Protein AF-A0A3D4G0Z2-F1 (afdb_monomer)

Sequence (186 aa):
MEHLSPETLSRLVNDLPSARDLRHLDSCEACAAELEVLRQQTTILGRLPDMRPPQGDFESLEARLATEGLVKVGRGQGFPYAIVTPRWTRRVAAVALFLAGALSGGTFVARSSATTESPDARRASVSNTAGAFAEVARAERAYMEALVRYRQLSTEPGTEESAGDPAARYAALEYLVQAGQVAVRQ

Radius of gyration: 30.46 Å; Cα contacts (8 Å, |Δi|>4): 28; chains: 1; bounding box: 76×69×63 Å

Secondary structure (DSSP, 8-state):
-PPPPHHHHHHHHHSPPPHHHHHHHHH-HHHHHHHHHHHHHHHHHTTS---PPPS--HHHHHHHHHHTTSS---S-S--S------TTHHHHHHHHHHHHHHHHHHHHTT-SS-----TT--S----SHHHHHHHHHHHHHHHHHHHHHHHHHHT-TT-TTTSS-HHHHHHHHHHHHHHHHHHH--

Mean predicted aligned error: 22.26 Å

Foldseek 3Di:
DDADDPVLLLCVLPDPDDPVRVVRCVVDVPSVVVSVVNNVVVVVVVPPPDPDDPPDPPVVVVVVCVVVVVDDPPPPDDDPDPPPDPPVVVVVVVVVVVVVVVVVVVVVVVPPDDDDDDPPPPPPPCPDPVVVVVVVVVVVVVVVVVVVVVVVVVPPPDPVPQPPDVVNVVVVVVVVVVVVVVVVVD

pLDDT: mean 74.18, std 18.59, range [35.59, 97.81]

Solvent-accessible surface area (backbone atoms only — not comparable to full-atom values): 11748 Å² total; per-residue (Å²): 132,87,76,80,52,71,71,55,45,58,46,50,65,82,44,86,74,49,80,66,52,48,57,45,41,78,74,30,65,69,59,41,53,52,41,50,52,52,43,52,51,52,54,57,60,70,66,52,78,85,76,73,72,77,95,63,65,60,67,58,51,50,52,48,35,37,75,71,64,77,39,82,80,69,94,74,86,81,72,97,71,77,76,81,72,62,80,66,55,63,58,52,50,51,51,51,51,48,53,53,46,53,61,56,54,66,55,52,79,80,46,88,79,68,91,74,92,64,101,75,83,75,75,76,79,65,87,46,73,72,50,46,54,58,47,50,62,48,53,52,50,56,49,53,52,50,53,54,51,51,50,55,65,74,66,54,94,79,60,81,85,66,80,73,48,66,66,59,52,52,53,55,52,51,52,52,52,53,53,51,56,57,66,72,75,111

Structure (mmCIF, N/CA/C/O backbone):
data_AF-A0A3D4G0Z2-F1
#
_entry.id   AF-A0A3D4G0Z2-F1
#
loop_
_atom_site.group_PDB
_atom_site.id
_atom_site.type_symbol
_atom_site.label_atom_id
_atom_site.label_alt_id
_atom_site.label_comp_id
_atom_site.label_asym_id
_atom_site.label_entity_id
_atom_site.label_seq_id
_atom_site.pdbx_PDB_ins_code
_atom_site.Cartn_x
_atom_site.Cartn_y
_atom_site.Cartn_z
_atom_site.occupancy
_atom_site.B_iso_or_equiv
_atom_site.auth_seq_id
_atom_site.auth_comp_id
_atom_site.auth_asym_id
_atom_site.auth_atom_id
_atom_site.pdbx_PDB_model_num
ATOM 1 N N . MET A 1 1 ? -7.080 8.753 27.025 1.00 63.03 1 MET A N 1
ATOM 2 C CA . MET A 1 1 ? -6.082 7.926 26.315 1.00 63.03 1 MET A CA 1
ATOM 3 C C . MET A 1 1 ? -6.042 8.422 24.888 1.00 63.03 1 MET A C 1
ATOM 5 O O . MET A 1 1 ? -7.088 8.806 24.386 1.00 63.03 1 MET A O 1
ATOM 9 N N . GLU A 1 2 ? -4.865 8.496 24.285 1.00 88.19 2 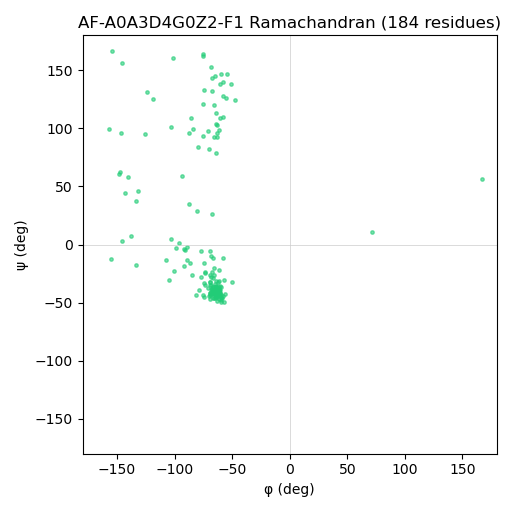GLU A N 1
ATOM 10 C CA . GLU A 1 2 ? -4.714 8.941 22.898 1.00 88.19 2 GLU A CA 1
ATOM 11 C C . GLU A 1 2 ? -5.178 7.826 21.947 1.00 88.19 2 GLU A C 1
ATOM 13 O O . GLU A 1 2 ? -4.842 6.660 22.168 1.00 88.19 2 GLU A O 1
ATOM 18 N N . HIS A 1 3 ? -6.000 8.172 20.954 1.00 94.81 3 HIS A N 1
ATOM 19 C CA . HIS A 1 3 ? -6.525 7.239 19.953 1.00 94.81 3 HIS A CA 1
ATOM 20 C C . HIS A 1 3 ? -5.455 6.872 18.916 1.00 94.81 3 HIS A C 1
ATOM 22 O O . HIS A 1 3 ? -4.453 7.573 18.765 1.00 94.81 3 HIS A O 1
ATOM 28 N N . LEU A 1 4 ? -5.667 5.775 18.185 1.00 95.12 4 LEU A N 1
ATOM 29 C CA . LEU A 1 4 ? -4.847 5.473 17.011 1.00 95.12 4 LEU A CA 1
ATOM 30 C C . LEU A 1 4 ? -5.058 6.534 15.929 1.00 95.12 4 LEU A C 1
ATOM 32 O O . LEU A 1 4 ? -6.161 7.047 15.753 1.00 95.12 4 LEU A O 1
ATOM 36 N N . SER A 1 5 ? -3.992 6.839 15.192 1.00 96.50 5 SER A N 1
ATOM 37 C CA . SER A 1 5 ? -4.078 7.768 14.069 1.00 96.50 5 SER A CA 1
ATOM 38 C C . SER A 1 5 ? -4.907 7.161 12.925 1.00 96.50 5 SER A C 1
ATOM 40 O O . SER A 1 5 ? -4.921 5.931 12.761 1.00 96.50 5 SER A O 1
ATOM 42 N N . PRO A 1 6 ? -5.554 7.986 12.087 1.00 94.88 6 PRO A N 1
ATOM 43 C CA . PRO A 1 6 ? -6.318 7.497 10.938 1.00 94.88 6 PRO A CA 1
ATOM 44 C C . PRO A 1 6 ? -5.443 6.733 9.926 1.00 94.88 6 PRO A C 1
ATOM 46 O O . PRO A 1 6 ? -5.885 5.756 9.319 1.00 94.88 6 PRO A O 1
ATOM 49 N N . GLU A 1 7 ? -4.165 7.091 9.786 1.00 96.44 7 GLU A N 1
ATOM 50 C CA . GLU A 1 7 ? -3.190 6.357 8.964 1.00 96.44 7 GLU A CA 1
ATOM 51 C C . GLU A 1 7 ? -2.932 4.955 9.530 1.00 96.44 7 GLU A C 1
ATOM 53 O O . GLU A 1 7 ? -2.788 3.980 8.793 1.00 96.44 7 GLU A O 1
ATOM 58 N N . THR A 1 8 ? -2.912 4.828 10.859 1.00 96.50 8 THR A N 1
ATOM 59 C CA . THR A 1 8 ? -2.754 3.529 11.514 1.00 96.50 8 THR A CA 1
ATOM 60 C C . THR A 1 8 ? -4.002 2.673 11.321 1.00 96.50 8 THR A C 1
ATOM 62 O O . THR A 1 8 ? -3.876 1.502 10.973 1.00 96.50 8 THR A O 1
ATOM 65 N N . LEU A 1 9 ? -5.201 3.241 11.492 1.00 96.88 9 LEU A N 1
ATOM 66 C CA . LEU A 1 9 ? -6.460 2.516 11.285 1.00 96.88 9 LEU A CA 1
ATOM 67 C C . LEU A 1 9 ? -6.621 2.058 9.831 1.00 96.88 9 LEU A C 1
ATOM 69 O O . LEU A 1 9 ? -6.945 0.897 9.596 1.00 96.88 9 LEU A O 1
ATOM 73 N N . SER A 1 10 ? -6.311 2.915 8.856 1.00 95.62 10 SER A N 1
ATOM 74 C CA . SER A 1 10 ? -6.350 2.550 7.431 1.00 95.62 10 SER A CA 1
ATOM 75 C C . SER A 1 10 ? -5.334 1.462 7.065 1.00 95.62 10 SER A C 1
ATOM 77 O O . SER A 1 10 ? -5.674 0.542 6.320 1.00 95.62 10 SER A O 1
ATOM 79 N N . ARG A 1 11 ? -4.123 1.477 7.643 1.00 96.44 11 ARG A N 1
ATOM 80 C CA . ARG A 1 11 ? -3.158 0.369 7.504 1.00 96.44 11 ARG A CA 1
ATOM 81 C C . ARG A 1 11 ? -3.739 -0.959 8.009 1.00 96.44 11 ARG A C 1
ATOM 83 O O . ARG A 1 11 ? -3.621 -1.979 7.336 1.00 96.44 11 ARG A O 1
ATOM 90 N N . LEU A 1 12 ? -4.405 -0.947 9.165 1.00 97.38 12 LEU A N 1
ATOM 91 C CA . LEU A 1 12 ? -4.989 -2.138 9.805 1.00 97.38 12 LEU A CA 1
ATOM 92 C C . LEU A 1 12 ? -6.187 -2.752 9.059 1.00 97.38 12 LEU A C 1
ATOM 94 O O . LEU A 1 12 ? -6.643 -3.846 9.413 1.00 97.38 12 LEU A O 1
ATOM 98 N N . VAL A 1 13 ? -6.718 -2.064 8.045 1.00 97.06 13 VAL A N 1
ATOM 99 C CA . VAL A 1 13 ? -7.717 -2.640 7.137 1.00 97.06 13 VAL A CA 1
ATOM 100 C C . VAL A 1 13 ? -7.087 -3.727 6.262 1.00 97.06 13 VAL A C 1
ATOM 102 O O . VAL A 1 13 ? -7.726 -4.750 6.032 1.00 97.06 13 VAL A O 1
ATOM 105 N N . ASN A 1 14 ? -5.843 -3.526 5.812 1.00 93.69 14 ASN A N 1
ATOM 106 C CA . ASN A 1 14 ? -5.164 -4.407 4.853 1.00 93.69 14 ASN A CA 1
ATOM 107 C C . ASN A 1 14 ? -4.102 -5.309 5.502 1.00 93.69 14 ASN A C 1
ATOM 109 O O . ASN A 1 14 ? -3.872 -6.423 5.035 1.00 93.69 14 ASN A O 1
ATOM 113 N N . ASP A 1 15 ? -3.474 -4.841 6.582 1.00 95.31 15 ASP A N 1
ATOM 114 C CA . ASP A 1 15 ? -2.351 -5.521 7.227 1.00 95.31 15 ASP A CA 1
ATOM 115 C C . ASP A 1 15 ? -2.760 -6.276 8.499 1.00 95.31 15 ASP A C 1
ATOM 117 O O . ASP A 1 15 ? -3.752 -5.960 9.162 1.00 95.31 15 ASP A O 1
ATOM 121 N N . LEU A 1 16 ? -1.922 -7.234 8.915 1.00 93.75 16 LEU A N 1
ATOM 122 C CA . LEU A 1 16 ? -2.057 -7.862 10.228 1.00 93.75 16 LEU A CA 1
ATOM 123 C C . LEU A 1 16 ? -1.741 -6.853 11.358 1.00 93.75 16 LEU A C 1
ATOM 125 O O . LEU A 1 16 ? -0.693 -6.196 11.321 1.00 93.75 16 LEU A O 1
ATOM 129 N N . PRO A 1 17 ? -2.591 -6.752 12.398 1.00 94.12 17 PRO A N 1
ATOM 130 C CA . PRO A 1 17 ? -2.337 -5.886 13.543 1.00 94.12 17 PRO A CA 1
ATOM 131 C C . PRO A 1 17 ? -1.145 -6.374 14.370 1.00 94.12 17 PRO A C 1
ATOM 133 O O . PRO A 1 17 ? -0.949 -7.572 14.578 1.00 94.12 17 PRO A O 1
ATOM 136 N N . SER A 1 18 ? -0.362 -5.433 14.898 1.00 94.94 18 SER A N 1
ATOM 137 C CA . SER A 1 18 ? 0.687 -5.757 15.865 1.00 94.94 18 SER A CA 1
ATOM 138 C C . SER A 1 18 ? 0.090 -6.062 17.248 1.00 94.94 18 SER A C 1
ATOM 140 O O . SER A 1 18 ? -1.030 -5.666 17.566 1.00 94.94 18 SER A O 1
ATOM 142 N N . ALA A 1 19 ? 0.865 -6.689 18.139 1.00 96.25 19 ALA A N 1
ATOM 143 C CA . ALA A 1 19 ? 0.434 -6.930 19.524 1.00 96.25 19 ALA A CA 1
ATOM 144 C C . ALA A 1 19 ? 0.152 -5.634 20.319 1.00 96.25 19 ALA A C 1
ATOM 146 O O . ALA A 1 19 ? -0.550 -5.653 21.331 1.00 96.25 19 ALA A O 1
ATOM 147 N N . ARG A 1 20 ? 0.718 -4.492 19.903 1.00 93.56 20 ARG A N 1
ATOM 148 C CA . ARG A 1 20 ? 0.383 -3.181 20.479 1.00 93.56 20 ARG A CA 1
ATOM 149 C C . ARG A 1 20 ? -0.990 -2.717 20.000 1.00 93.56 20 ARG A C 1
ATOM 151 O O . ARG A 1 20 ? -1.777 -2.270 20.828 1.00 93.56 20 ARG A O 1
ATOM 158 N N . ASP A 1 21 ? -1.257 -2.856 18.705 1.00 95.38 21 ASP A N 1
ATOM 159 C CA . ASP A 1 21 ? -2.523 -2.446 18.094 1.00 95.38 21 ASP A CA 1
ATOM 160 C C . ASP A 1 21 ? -3.681 -3.258 18.677 1.00 95.38 21 ASP A C 1
ATOM 162 O O . ASP A 1 21 ? -4.671 -2.677 19.102 1.00 95.38 21 ASP A O 1
ATOM 166 N N . LEU A 1 22 ? -3.514 -4.580 18.808 1.00 95.94 22 LEU A N 1
ATOM 167 C CA . LEU A 1 22 ? -4.517 -5.461 19.419 1.00 95.94 22 LEU A CA 1
ATOM 168 C C . LEU A 1 22 ? -4.871 -5.034 20.845 1.00 95.94 22 LEU A C 1
ATOM 170 O O . LEU A 1 22 ? -6.038 -4.833 21.150 1.00 95.94 22 LEU A O 1
ATOM 174 N N . ARG A 1 23 ? -3.865 -4.789 21.696 1.00 95.81 23 ARG A N 1
ATOM 175 C CA . ARG A 1 23 ? -4.108 -4.316 23.071 1.00 95.81 23 ARG A CA 1
ATOM 176 C C . ARG A 1 23 ? -4.853 -2.982 23.112 1.00 95.81 23 ARG A C 1
ATOM 178 O O . ARG A 1 23 ? -5.652 -2.754 24.018 1.00 95.81 23 ARG A O 1
ATOM 185 N N . HIS A 1 24 ? -4.573 -2.084 22.167 1.00 96.69 24 HIS A N 1
ATOM 186 C CA . HIS A 1 24 ? -5.311 -0.830 22.073 1.00 96.69 24 HIS A CA 1
ATOM 187 C C . HIS A 1 24 ? -6.759 -1.064 21.631 1.00 96.69 24 HIS A C 1
ATOM 189 O O . HIS A 1 24 ? -7.669 -0.544 22.264 1.00 96.69 24 HIS A O 1
ATOM 195 N N . LEU A 1 25 ? -6.986 -1.872 20.595 1.00 96.31 25 LEU A N 1
ATOM 196 C CA . LEU A 1 25 ? -8.329 -2.189 20.100 1.00 96.31 25 LEU A CA 1
ATOM 197 C C . LEU A 1 25 ? -9.183 -2.911 21.155 1.00 96.31 25 LEU A C 1
ATOM 199 O O . LEU A 1 25 ? -10.363 -2.604 21.278 1.00 96.31 25 LEU A O 1
ATOM 203 N N . ASP A 1 26 ? -8.581 -3.775 21.977 1.00 96.69 26 ASP A N 1
ATOM 204 C CA . ASP A 1 26 ? -9.264 -4.454 23.089 1.00 96.69 26 ASP A CA 1
ATOM 205 C C . ASP A 1 26 ? -9.690 -3.490 24.212 1.00 96.69 26 ASP A C 1
ATOM 207 O O . ASP A 1 26 ? -10.591 -3.794 24.992 1.00 96.69 26 ASP A O 1
ATOM 211 N N . SER A 1 27 ? -9.029 -2.333 24.327 1.00 96.06 27 SER A N 1
ATOM 212 C CA . SER A 1 27 ? -9.278 -1.341 25.384 1.00 96.06 27 SER A CA 1
ATOM 213 C C . SER A 1 27 ? -9.989 -0.075 24.900 1.00 96.06 27 SER A C 1
ATOM 215 O O . SER A 1 27 ? -10.475 0.699 25.726 1.00 96.06 27 SER A O 1
ATOM 217 N N . CYS A 1 28 ? -10.071 0.152 23.586 1.00 97.44 28 CYS A N 1
ATOM 218 C CA . CYS A 1 28 ? -10.639 1.354 22.988 1.00 97.44 28 CYS A CA 1
ATOM 219 C C . CYS A 1 28 ? -11.734 1.008 21.973 1.00 97.44 28 CYS A C 1
ATOM 221 O O . CYS A 1 28 ? -11.475 0.802 20.786 1.00 97.44 28 CYS A O 1
ATOM 223 N N . GLU A 1 29 ? -12.982 1.033 22.444 1.00 96.62 29 GLU A N 1
ATOM 224 C CA . GLU A 1 29 ? -14.166 0.736 21.631 1.00 96.62 29 GLU A CA 1
ATOM 225 C C . GLU A 1 29 ? -14.329 1.701 20.446 1.00 96.62 29 GLU A C 1
ATOM 227 O O . GLU A 1 29 ? -14.704 1.277 19.358 1.00 96.62 29 GLU A O 1
ATOM 232 N N . ALA A 1 30 ? -13.972 2.980 20.613 1.00 96.62 30 ALA A N 1
ATOM 233 C CA . ALA A 1 30 ? -14.051 3.970 19.538 1.00 96.62 30 ALA A CA 1
ATOM 234 C C . ALA A 1 30 ? -13.160 3.600 18.338 1.00 96.62 30 ALA A C 1
ATOM 236 O O . ALA A 1 30 ? -13.627 3.596 17.201 1.00 96.62 30 ALA A O 1
ATOM 237 N N . CYS A 1 31 ? -11.900 3.221 18.584 1.00 97.69 31 CYS A N 1
ATOM 238 C CA . CYS A 1 31 ? -10.988 2.804 17.516 1.00 97.69 31 CYS A CA 1
ATOM 239 C C . CYS A 1 31 ? -11.396 1.457 16.902 1.00 97.69 31 CYS A C 1
ATOM 241 O O . CYS A 1 31 ? -11.235 1.264 15.698 1.00 97.69 31 CYS A O 1
ATOM 243 N N . ALA A 1 32 ? -11.938 0.533 17.703 1.00 97.06 32 ALA A N 1
ATOM 244 C CA . ALA A 1 32 ? -12.464 -0.733 17.198 1.00 97.06 32 ALA A CA 1
ATOM 245 C C . ALA A 1 32 ? -13.674 -0.521 16.271 1.00 97.06 32 ALA A C 1
ATOM 247 O O . ALA A 1 32 ? -13.729 -1.110 15.191 1.00 97.06 32 ALA A O 1
ATOM 248 N N . ALA A 1 33 ? -14.599 0.363 16.654 1.00 97.81 33 ALA A N 1
ATOM 249 C CA . ALA A 1 33 ? -15.763 0.716 15.849 1.00 97.81 33 ALA A CA 1
ATOM 250 C C . ALA A 1 33 ? -15.365 1.409 14.537 1.00 97.81 33 ALA A C 1
ATOM 252 O O . ALA A 1 33 ? -15.883 1.066 13.477 1.00 97.81 33 ALA A O 1
ATOM 253 N N . GLU A 1 34 ? -14.414 2.345 14.581 1.00 97.81 34 GLU A N 1
ATOM 254 C CA . GLU A 1 34 ? -13.931 3.037 13.384 1.00 97.81 34 GLU A CA 1
ATOM 255 C C . GLU A 1 34 ? -13.244 2.078 12.399 1.00 97.81 34 GLU A C 1
ATOM 257 O O . GLU A 1 34 ? -13.529 2.105 11.200 1.00 97.81 34 GLU A O 1
ATOM 262 N N . LEU A 1 35 ? -12.403 1.166 12.899 1.00 97.81 35 LEU A N 1
ATOM 263 C CA . LEU A 1 35 ? -11.768 0.139 12.070 1.00 97.81 35 LEU A CA 1
ATOM 264 C C . LEU A 1 35 ? -12.800 -0.783 11.403 1.00 97.81 35 LEU A C 1
ATOM 266 O O . LEU A 1 35 ? -12.640 -1.151 10.238 1.00 97.81 35 LEU A O 1
ATOM 270 N N . GLU A 1 36 ? -13.857 -1.151 12.124 1.00 97.50 36 GLU A N 1
ATOM 271 C CA . GLU A 1 36 ? -14.935 -1.979 11.582 1.00 97.50 36 GLU A CA 1
ATOM 272 C C . GLU A 1 36 ? -15.706 -1.253 10.470 1.00 97.50 36 GLU A C 1
ATOM 274 O O . GLU A 1 36 ? -15.953 -1.834 9.412 1.00 97.50 36 GLU A O 1
ATOM 279 N N . VAL A 1 37 ? -16.001 0.040 10.644 1.00 97.81 37 VAL A N 1
ATOM 280 C CA . VAL A 1 37 ? -16.617 0.866 9.592 1.00 97.81 37 VAL A CA 1
ATOM 281 C C . VAL A 1 37 ? -15.747 0.891 8.334 1.00 97.81 37 VAL A C 1
ATOM 283 O O . VAL A 1 37 ? -16.258 0.672 7.233 1.00 97.81 37 VAL A O 1
ATOM 286 N N . LEU A 1 38 ? -14.434 1.099 8.475 1.00 97.62 38 LEU A N 1
ATOM 287 C CA . LEU A 1 38 ? -13.511 1.095 7.336 1.00 97.62 38 LEU A CA 1
ATOM 288 C C . LEU A 1 38 ? -13.499 -0.264 6.619 1.00 97.62 38 LEU A C 1
ATOM 290 O O . LEU A 1 38 ? -13.587 -0.319 5.393 1.00 97.62 38 LEU A O 1
ATOM 294 N N . ARG A 1 39 ? -13.472 -1.376 7.363 1.00 97.06 39 ARG A N 1
ATOM 295 C CA . ARG A 1 39 ? -13.520 -2.735 6.790 1.00 97.06 39 ARG A CA 1
ATOM 296 C C . ARG A 1 39 ? -14.817 -3.012 6.039 1.00 97.06 39 ARG A C 1
ATOM 298 O O . ARG A 1 39 ? -14.793 -3.623 4.964 1.00 97.06 39 ARG A O 1
ATOM 305 N N . GLN A 1 40 ? -15.946 -2.549 6.568 1.00 97.56 40 GLN A N 1
ATOM 306 C CA . GLN A 1 40 ? -17.236 -2.670 5.895 1.00 97.56 40 GLN A CA 1
ATOM 307 C C . GLN A 1 40 ? -17.260 -1.874 4.591 1.00 97.56 40 GLN A C 1
ATOM 309 O O . GLN A 1 40 ? -17.681 -2.405 3.563 1.00 97.56 40 GLN A O 1
ATOM 314 N N . GLN A 1 41 ? -16.746 -0.642 4.597 1.00 97.38 41 GLN A N 1
ATOM 315 C CA . GLN A 1 41 ? -16.631 0.173 3.387 1.00 97.38 41 GLN A CA 1
ATOM 316 C C . GLN A 1 41 ? -15.758 -0.508 2.330 1.00 97.38 41 GLN A C 1
ATOM 318 O O . GLN A 1 41 ? -16.192 -0.647 1.187 1.00 97.38 41 GLN A O 1
ATOM 323 N N . THR A 1 42 ? -14.582 -1.021 2.702 1.00 95.88 42 THR A N 1
ATOM 324 C CA . THR A 1 42 ? -13.707 -1.762 1.779 1.00 95.88 42 THR A CA 1
ATOM 325 C C . THR A 1 42 ? -14.390 -3.010 1.225 1.00 95.88 42 THR A C 1
ATOM 327 O O . THR A 1 42 ? -14.282 -3.294 0.035 1.00 95.88 42 THR A O 1
ATOM 330 N N . THR A 1 43 ? -15.161 -3.724 2.048 1.00 95.69 43 THR A N 1
ATOM 331 C CA . THR A 1 43 ? -15.937 -4.891 1.604 1.00 95.69 43 THR A CA 1
ATOM 332 C C . THR A 1 43 ? -17.018 -4.506 0.593 1.00 95.69 43 THR A C 1
ATOM 334 O O . THR A 1 43 ? -17.217 -5.215 -0.391 1.00 95.69 43 THR A O 1
ATOM 337 N N . ILE A 1 44 ? -17.721 -3.390 0.812 1.00 96.50 44 ILE A N 1
ATOM 338 C CA . ILE A 1 44 ? -18.741 -2.880 -0.116 1.00 96.50 44 ILE A CA 1
ATOM 339 C C . ILE A 1 44 ? -18.094 -2.472 -1.442 1.00 96.50 44 ILE A C 1
ATOM 341 O O . ILE A 1 44 ? -18.579 -2.863 -2.502 1.00 96.50 44 ILE A O 1
ATOM 345 N N . LEU A 1 45 ? -16.978 -1.741 -1.389 1.00 93.81 45 LEU A N 1
ATOM 346 C CA . LEU A 1 45 ? -16.234 -1.322 -2.577 1.00 93.81 45 LEU A CA 1
ATOM 347 C C . LEU A 1 45 ? -15.663 -2.518 -3.347 1.00 93.81 45 LEU A C 1
ATOM 349 O O . LEU A 1 45 ? -15.708 -2.532 -4.572 1.00 93.81 45 LEU A O 1
ATOM 353 N N . GLY A 1 46 ? -15.213 -3.560 -2.646 1.00 91.38 46 GLY A N 1
ATOM 354 C CA . GLY A 1 46 ? -14.727 -4.798 -3.257 1.00 91.38 46 GLY A CA 1
ATOM 355 C C . GLY A 1 46 ? -15.800 -5.616 -3.986 1.00 91.38 46 GLY A C 1
ATOM 356 O O . GLY A 1 46 ? -15.459 -6.544 -4.712 1.00 91.38 46 GLY A O 1
ATOM 357 N N . ARG A 1 47 ? -17.092 -5.294 -3.816 1.00 93.44 47 ARG A N 1
ATOM 358 C CA . ARG A 1 47 ? -18.205 -5.917 -4.560 1.00 93.44 47 ARG A CA 1
ATOM 359 C C . ARG A 1 47 ? -18.563 -5.178 -5.845 1.00 93.44 47 ARG A C 1
ATOM 361 O O . ARG A 1 47 ? -19.457 -5.629 -6.563 1.00 93.44 47 ARG A O 1
ATOM 368 N N . LEU A 1 48 ? -17.929 -4.038 -6.115 1.00 92.69 48 LEU A N 1
ATOM 369 C CA . LEU A 1 48 ? -18.120 -3.346 -7.381 1.00 92.69 48 LEU A CA 1
ATOM 370 C C . LEU A 1 48 ? -17.704 -4.266 -8.539 1.00 92.69 48 LEU A C 1
ATOM 372 O O . LEU A 1 48 ? -16.803 -5.092 -8.377 1.00 92.69 48 LEU A O 1
ATOM 376 N N . PRO A 1 49 ? -18.379 -4.166 -9.698 1.00 88.88 49 PRO A N 1
ATOM 377 C CA . PRO A 1 49 ? -18.018 -4.960 -10.859 1.00 88.88 49 PRO A CA 1
ATOM 378 C C . PRO A 1 49 ? -16.565 -4.694 -11.236 1.00 88.88 49 PRO A C 1
ATOM 380 O O . PRO A 1 49 ? -16.106 -3.551 -11.204 1.00 88.88 49 PRO A O 1
ATOM 383 N N . ASP A 1 50 ? -15.867 -5.763 -11.610 1.00 80.75 50 ASP A N 1
ATOM 384 C CA . ASP A 1 50 ? -14.476 -5.681 -12.024 1.00 80.75 50 ASP A CA 1
ATOM 385 C C . ASP A 1 50 ? -14.389 -4.839 -13.303 1.00 80.75 50 ASP A C 1
ATOM 387 O O . ASP A 1 50 ? -14.793 -5.251 -14.399 1.00 80.75 50 ASP A O 1
ATOM 391 N N . MET A 1 51 ? -13.941 -3.597 -13.138 1.00 77.69 51 MET A N 1
ATOM 392 C CA . MET A 1 51 ? -13.735 -2.665 -14.232 1.00 77.69 51 MET A CA 1
ATOM 393 C C . MET A 1 51 ? -12.469 -3.107 -14.942 1.00 77.69 51 MET A C 1
ATOM 395 O O . MET A 1 51 ? -11.362 -2.733 -14.553 1.00 77.69 51 MET A O 1
ATOM 399 N N . ARG A 1 52 ? -12.629 -3.929 -15.986 1.00 74.69 52 ARG A N 1
ATOM 400 C CA . ARG A 1 52 ? -11.490 -4.288 -16.825 1.00 74.69 52 ARG A CA 1
ATOM 401 C C . ARG A 1 52 ? -10.856 -2.990 -17.338 1.00 74.69 52 ARG A C 1
ATOM 403 O O . ARG A 1 52 ? -11.579 -2.172 -17.918 1.00 74.69 52 ARG A O 1
ATOM 410 N N . PRO A 1 53 ? -9.542 -2.788 -17.139 1.00 76.56 53 PRO A N 1
A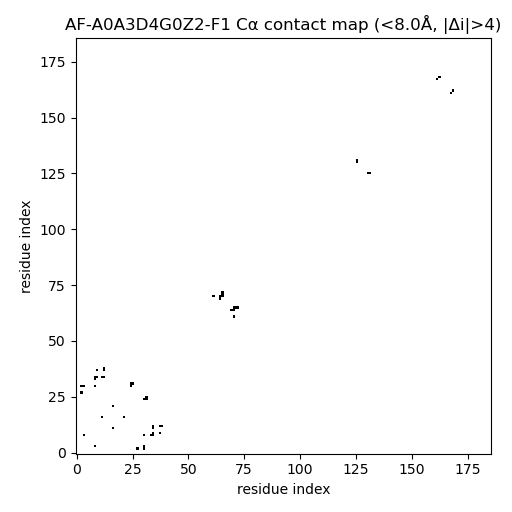TOM 411 C CA . PRO A 1 53 ? -8.864 -1.641 -17.716 1.00 76.56 53 PRO A CA 1
ATOM 412 C C . PRO A 1 53 ? -9.111 -1.637 -19.231 1.00 76.56 53 PRO A C 1
ATOM 414 O O . PRO A 1 53 ? -9.266 -2.717 -19.823 1.00 76.56 53 PRO A O 1
ATOM 417 N N . PRO A 1 54 ? -9.210 -0.450 -19.861 1.00 75.50 54 PRO A N 1
ATOM 418 C CA . PRO A 1 54 ? -9.404 -0.366 -21.301 1.00 75.50 54 PRO A CA 1
ATOM 419 C C . PRO A 1 54 ? -8.352 -1.233 -21.990 1.00 75.50 54 PRO A C 1
ATOM 421 O O . PRO A 1 54 ? -7.196 -1.258 -21.566 1.00 75.50 54 PRO A O 1
ATOM 424 N N . GLN A 1 55 ? -8.764 -1.976 -23.020 1.00 66.12 55 GLN A N 1
ATOM 425 C CA . GLN A 1 55 ? -7.814 -2.746 -23.815 1.00 66.12 55 GLN A CA 1
ATOM 426 C C . GLN A 1 55 ? -6.832 -1.751 -24.435 1.00 66.12 55 GLN A C 1
ATOM 428 O O . GLN A 1 55 ? -7.202 -0.939 -25.277 1.00 66.12 55 GLN A O 1
ATOM 433 N N . GLY A 1 56 ? -5.609 -1.769 -23.931 1.00 69.75 56 GLY A N 1
ATOM 434 C CA . GLY A 1 56 ? -4.518 -0.894 -24.313 1.00 69.75 56 GLY A CA 1
ATOM 435 C C . GLY A 1 56 ? -3.206 -1.598 -24.012 1.00 69.75 56 GLY A C 1
ATOM 436 O O . GLY A 1 56 ? -3.191 -2.624 -23.324 1.00 69.75 56 GLY A O 1
ATOM 437 N N . ASP A 1 57 ? -2.119 -1.057 -24.554 1.00 72.25 57 ASP A N 1
ATOM 438 C CA . ASP A 1 57 ? -0.820 -1.721 -24.598 1.00 72.25 57 ASP A CA 1
ATOM 439 C C . ASP A 1 57 ? -0.186 -1.813 -23.207 1.00 72.25 57 ASP A C 1
ATOM 441 O O . ASP A 1 57 ? 0.688 -1.020 -22.847 1.00 72.25 57 ASP A O 1
ATOM 445 N N . PHE A 1 58 ? -0.596 -2.814 -22.425 1.00 84.06 58 PHE A N 1
ATOM 446 C CA . PHE A 1 58 ? 0.119 -3.257 -21.228 1.00 84.06 58 PHE A CA 1
ATOM 447 C C . PHE A 1 58 ? 1.601 -3.493 -21.531 1.00 84.06 58 PHE A C 1
ATOM 449 O O . PHE A 1 58 ? 2.441 -3.187 -20.695 1.00 84.06 58 PHE A O 1
ATOM 456 N N . GLU A 1 59 ? 1.924 -3.927 -22.750 1.00 82.50 59 GLU A N 1
ATOM 457 C CA . GLU A 1 59 ? 3.296 -4.035 -23.249 1.00 82.50 59 GLU A CA 1
ATOM 458 C C . GLU A 1 59 ? 4.006 -2.675 -23.318 1.00 82.50 59 GLU A C 1
ATOM 460 O O . GLU A 1 59 ? 5.173 -2.574 -22.947 1.00 82.50 59 GLU A O 1
ATOM 465 N N . SER A 1 60 ? 3.317 -1.602 -23.727 1.00 85.56 60 SER A N 1
ATOM 466 C CA . SER A 1 60 ? 3.892 -0.248 -23.718 1.00 85.56 60 SER A CA 1
ATOM 467 C C . SER A 1 60 ? 4.125 0.256 -22.293 1.00 85.56 60 SER A C 1
ATOM 469 O O . SER A 1 60 ? 5.145 0.889 -22.015 1.00 85.56 60 SER A O 1
ATOM 471 N N . LEU A 1 61 ? 3.205 -0.054 -21.372 1.00 88.56 61 LEU A N 1
ATOM 472 C CA . LEU A 1 61 ? 3.337 0.296 -19.963 1.00 88.56 61 LEU A CA 1
ATOM 473 C C . LEU A 1 61 ? 4.507 -0.467 -19.338 1.00 88.56 61 LEU A C 1
ATOM 475 O O . LEU A 1 61 ? 5.337 0.132 -18.663 1.00 88.56 61 LEU A O 1
ATOM 479 N N . GLU A 1 62 ? 4.607 -1.768 -19.600 1.00 88.50 62 GLU A N 1
ATOM 480 C CA . GLU A 1 62 ? 5.697 -2.612 -19.121 1.00 88.50 62 GLU A CA 1
ATOM 481 C C . GLU A 1 62 ? 7.043 -2.157 -19.690 1.00 88.50 62 GLU A C 1
ATOM 483 O O . GLU A 1 62 ? 8.007 -2.021 -18.938 1.00 88.50 62 GLU A O 1
ATOM 488 N N . ALA A 1 63 ? 7.105 -1.833 -20.985 1.00 87.88 63 ALA A N 1
ATOM 489 C CA . ALA A 1 63 ? 8.302 -1.283 -21.611 1.00 87.88 63 ALA A CA 1
ATOM 490 C C . ALA A 1 63 ? 8.725 0.035 -20.950 1.00 87.88 63 ALA A C 1
ATOM 492 O O . ALA A 1 63 ? 9.902 0.212 -20.636 1.00 87.88 63 ALA A O 1
ATOM 493 N N . ARG A 1 64 ? 7.775 0.934 -20.664 1.00 90.19 64 ARG A N 1
ATOM 494 C CA . ARG A 1 64 ? 8.055 2.185 -19.946 1.00 90.19 64 ARG A CA 1
ATOM 495 C C . ARG A 1 64 ? 8.553 1.930 -18.525 1.00 90.19 64 ARG A C 1
ATOM 497 O O . ARG A 1 64 ? 9.608 2.438 -18.155 1.00 90.19 64 ARG A O 1
ATOM 504 N N . LEU A 1 65 ? 7.875 1.078 -17.762 1.00 92.81 65 LEU A N 1
ATOM 505 C CA . LEU A 1 65 ? 8.282 0.718 -16.400 1.00 92.81 65 LEU A CA 1
ATOM 506 C C . LEU A 1 65 ? 9.652 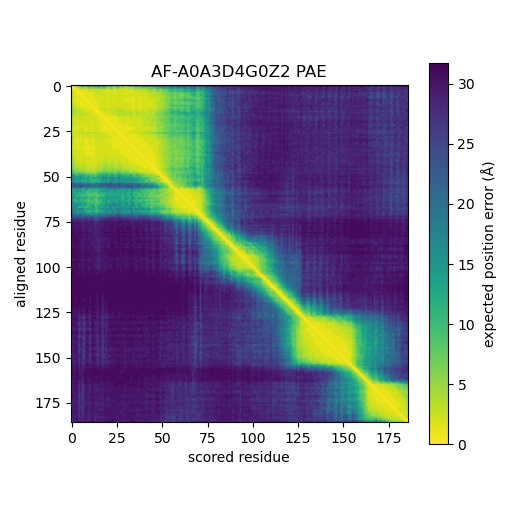0.024 -16.362 1.00 92.81 65 LEU A C 1
ATOM 508 O O . LEU A 1 65 ? 10.416 0.204 -15.412 1.00 92.81 65 LEU A O 1
ATOM 512 N N . ALA A 1 66 ? 9.990 -0.739 -17.403 1.00 91.31 66 ALA A N 1
ATOM 513 C CA . ALA A 1 66 ? 11.310 -1.326 -17.580 1.00 91.31 66 ALA A CA 1
ATOM 514 C C . ALA A 1 66 ? 12.374 -0.264 -17.883 1.00 91.31 66 ALA A C 1
ATOM 516 O O . ALA A 1 66 ? 13.455 -0.305 -17.295 1.00 91.31 66 ALA A O 1
ATOM 517 N N . THR A 1 67 ? 12.079 0.708 -18.755 1.00 90.38 67 THR A N 1
ATOM 518 C CA . THR A 1 67 ? 12.999 1.828 -19.028 1.00 90.38 67 THR A CA 1
ATOM 519 C C . THR A 1 67 ? 13.217 2.718 -17.809 1.00 90.38 67 THR A C 1
ATOM 521 O O . THR A 1 67 ? 14.326 3.193 -17.590 1.00 90.38 67 THR A O 1
ATOM 524 N N . GLU A 1 68 ? 12.192 2.882 -16.975 1.00 92.81 68 GLU A N 1
ATOM 525 C CA . GLU A 1 68 ? 12.258 3.617 -15.708 1.00 92.81 68 GLU A CA 1
ATOM 526 C C . GLU A 1 68 ? 12.943 2.802 -14.592 1.00 92.81 68 GLU A C 1
ATOM 528 O O . GLU A 1 68 ? 13.185 3.312 -13.500 1.00 92.81 68 GLU A O 1
ATOM 533 N N . GLY A 1 69 ? 13.285 1.534 -14.850 1.00 88.81 69 GLY A N 1
ATOM 534 C CA . GLY A 1 69 ? 13.960 0.655 -13.893 1.00 88.81 69 GLY A CA 1
ATOM 535 C C . GLY A 1 69 ? 13.078 0.194 -12.729 1.00 88.81 69 GLY A C 1
ATOM 536 O O . GLY A 1 69 ? 13.588 -0.402 -11.779 1.00 88.81 69 GLY A O 1
ATOM 537 N N . LEU A 1 70 ? 11.768 0.441 -12.804 1.00 88.69 70 LEU A N 1
ATOM 538 C CA . LEU A 1 70 ? 10.783 0.048 -11.794 1.00 88.69 70 LEU A CA 1
ATOM 539 C C . LEU A 1 70 ? 10.448 -1.445 -11.877 1.00 88.69 70 LEU A C 1
ATOM 541 O O . LEU A 1 70 ? 10.130 -2.069 -10.866 1.00 88.69 70 LEU A O 1
ATOM 545 N N . VAL A 1 71 ? 10.567 -2.035 -13.070 1.00 86.75 71 VAL A N 1
ATOM 546 C CA . VAL A 1 71 ? 10.350 -3.465 -13.307 1.00 86.75 71 VAL A CA 1
ATOM 547 C C . VAL A 1 71 ? 11.584 -4.079 -13.959 1.00 86.75 71 VAL A C 1
ATOM 549 O O . VAL A 1 71 ? 12.111 -3.586 -14.954 1.00 86.75 71 VAL A O 1
ATOM 552 N N . LYS A 1 72 ? 12.044 -5.211 -13.420 1.00 77.06 72 LYS A N 1
ATOM 553 C CA . LYS A 1 72 ? 13.021 -6.062 -14.103 1.00 77.06 72 LYS A CA 1
ATOM 554 C C . LYS A 1 72 ? 12.268 -6.974 -15.062 1.00 77.06 72 LYS A C 1
ATOM 556 O O . LYS A 1 72 ? 11.761 -8.009 -14.640 1.00 77.06 72 LYS A O 1
ATOM 561 N N . VAL A 1 73 ? 12.242 -6.624 -16.344 1.00 67.31 73 VAL A N 1
ATOM 562 C CA . VAL A 1 73 ? 11.875 -7.569 -17.408 1.00 67.31 73 VAL A CA 1
ATOM 563 C C . VAL A 1 73 ? 12.906 -8.695 -17.417 1.00 67.31 73 VAL A C 1
ATOM 565 O O . VAL A 1 73 ? 14.018 -8.577 -17.939 1.00 67.31 73 VAL A O 1
ATOM 568 N N . GLY A 1 74 ? 12.579 -9.792 -16.740 1.00 58.88 74 GLY A N 1
ATOM 569 C CA . GLY A 1 74 ? 13.403 -10.985 -16.748 1.00 58.88 74 GLY A CA 1
ATOM 570 C C . GLY A 1 74 ? 13.444 -11.546 -18.165 1.00 58.88 74 GLY A C 1
ATOM 571 O O . GLY A 1 74 ? 12.442 -12.054 -18.657 1.00 58.88 74 GLY A O 1
ATOM 572 N N . ARG A 1 75 ? 14.613 -11.522 -18.816 1.00 53.66 75 ARG A N 1
ATOM 573 C CA . ARG A 1 75 ? 14.898 -12.394 -19.968 1.00 53.66 75 ARG A CA 1
ATOM 574 C C . ARG A 1 75 ? 14.882 -13.848 -19.484 1.00 53.66 75 ARG A C 1
ATOM 576 O O . ARG A 1 75 ? 15.932 -14.409 -19.184 1.00 53.66 75 ARG A O 1
ATOM 583 N N . GLY A 1 76 ? 13.698 -14.428 -19.311 1.00 53.97 76 GLY A N 1
ATOM 584 C CA . GLY A 1 76 ? 13.539 -15.698 -18.598 1.00 53.97 76 GLY A CA 1
ATOM 585 C C . GLY A 1 76 ? 12.439 -16.620 -19.107 1.00 53.97 76 GLY A C 1
ATOM 586 O O . GLY A 1 76 ? 12.252 -17.683 -18.529 1.00 53.97 76 GLY A O 1
ATOM 587 N N . GLN A 1 77 ? 11.739 -16.271 -20.187 1.00 49.88 77 GLN A N 1
ATOM 588 C CA . GLN A 1 77 ? 10.746 -17.150 -20.814 1.00 49.88 77 GLN A CA 1
ATOM 589 C C . GLN A 1 77 ? 10.839 -17.044 -22.341 1.00 49.88 77 GLN A C 1
ATOM 591 O O . GLN A 1 77 ? 9.924 -16.622 -23.030 1.00 49.88 77 GLN A O 1
ATOM 596 N N . GLY A 1 78 ? 12.018 -17.349 -22.881 1.00 45.78 78 GLY A N 1
ATOM 597 C CA . GLY A 1 78 ? 12.256 -17.220 -24.318 1.00 45.78 78 GLY A CA 1
ATOM 598 C C . GLY A 1 78 ? 13.724 -17.314 -24.695 1.00 45.78 78 GLY A C 1
ATOM 599 O O . GLY A 1 78 ? 14.263 -16.401 -25.306 1.00 45.78 78 GLY A O 1
ATOM 600 N N . PHE A 1 79 ? 14.395 -18.404 -24.323 1.00 39.81 79 PHE A N 1
ATOM 601 C CA . PHE A 1 79 ? 15.655 -18.781 -24.968 1.00 39.81 79 PHE A CA 1
ATOM 602 C C . PHE A 1 79 ? 15.378 -19.942 -25.934 1.00 39.81 79 PHE A C 1
ATOM 604 O O . PHE A 1 79 ? 15.301 -21.084 -25.481 1.00 39.81 79 PHE A O 1
ATOM 611 N N . PRO A 1 80 ? 15.263 -19.706 -27.255 1.00 46.22 80 PRO A N 1
ATOM 612 C CA . PRO A 1 80 ? 15.150 -20.774 -28.249 1.00 46.22 80 PRO A CA 1
ATOM 613 C C . PRO A 1 80 ? 16.506 -21.411 -28.613 1.00 46.22 80 PRO A C 1
ATOM 615 O O . PRO A 1 80 ? 16.672 -21.918 -29.714 1.00 46.22 80 PRO A O 1
ATOM 618 N N . TYR A 1 81 ? 17.481 -21.424 -27.696 1.00 49.06 81 TYR A N 1
ATOM 619 C CA . TYR A 1 81 ? 18.743 -22.162 -27.860 1.00 49.06 81 TYR A CA 1
ATOM 620 C C . TYR A 1 81 ? 19.244 -22.648 -26.494 1.00 49.06 81 TYR A C 1
ATOM 622 O O . TYR A 1 81 ? 20.305 -22.267 -26.002 1.00 49.06 81 TYR A O 1
ATOM 630 N N . ALA A 1 82 ? 18.462 -23.509 -25.843 1.00 50.06 82 ALA A N 1
ATOM 631 C CA . ALA A 1 82 ? 19.032 -24.401 -24.846 1.00 50.06 82 ALA A CA 1
ATOM 632 C C . ALA A 1 82 ? 19.980 -25.354 -25.588 1.00 50.06 82 ALA A C 1
ATOM 634 O O . ALA A 1 82 ? 19.562 -26.379 -26.123 1.00 50.06 82 ALA A O 1
ATOM 635 N N . ILE A 1 83 ? 21.262 -24.991 -25.667 1.00 54.78 83 ILE A N 1
ATOM 636 C CA . ILE A 1 83 ? 22.315 -25.923 -26.054 1.00 54.78 83 ILE A CA 1
ATOM 637 C C . ILE A 1 83 ? 22.300 -27.017 -24.986 1.00 54.78 83 ILE A C 1
ATOM 639 O O . ILE A 1 83 ? 22.815 -26.843 -23.879 1.00 54.78 83 ILE A O 1
ATOM 643 N N . VAL A 1 84 ? 21.641 -28.130 -25.305 1.00 57.16 84 VAL A N 1
ATOM 644 C CA . VAL A 1 84 ? 21.650 -29.353 -24.507 1.00 57.16 84 VAL A CA 1
ATOM 645 C C . VAL A 1 84 ? 23.088 -29.851 -24.506 1.00 57.16 84 VAL A C 1
ATOM 647 O O . VAL A 1 84 ? 23.529 -30.543 -25.418 1.00 57.16 84 VAL A O 1
ATOM 650 N N . THR A 1 85 ? 23.860 -29.448 -23.503 1.00 56.78 85 THR A N 1
ATOM 651 C CA . THR A 1 85 ? 25.216 -29.958 -23.322 1.00 56.78 85 THR A CA 1
ATOM 652 C C . THR A 1 85 ? 25.119 -31.379 -22.750 1.00 56.78 85 THR A C 1
ATOM 654 O O . THR A 1 85 ? 24.522 -31.578 -21.686 1.00 56.78 85 THR A O 1
ATOM 657 N N . PRO A 1 86 ? 25.662 -32.407 -23.434 1.00 60.94 86 PRO A N 1
ATOM 658 C CA . PRO A 1 86 ? 25.624 -33.780 -22.941 1.00 60.94 86 PRO A CA 1
ATOM 659 C C . PRO A 1 86 ? 26.349 -33.883 -21.598 1.00 60.94 86 PRO A C 1
ATOM 661 O O . PRO A 1 86 ? 27.440 -33.343 -21.437 1.00 60.94 86 PRO A O 1
ATOM 664 N N . ARG A 1 87 ? 25.794 -34.634 -20.637 1.00 59.66 87 ARG A N 1
ATOM 665 C CA . ARG A 1 87 ? 26.299 -34.725 -19.245 1.00 59.66 87 ARG A CA 1
ATOM 666 C C . ARG A 1 87 ? 27.762 -35.200 -19.118 1.00 59.66 87 ARG A C 1
ATOM 668 O O . ARG A 1 87 ? 28.338 -35.097 -18.036 1.00 59.66 87 ARG A O 1
ATOM 675 N N . TRP A 1 88 ? 28.370 -35.701 -20.195 1.00 58.38 88 TRP A N 1
ATOM 676 C CA . TRP A 1 88 ? 29.791 -36.061 -20.266 1.00 58.38 88 TRP A CA 1
ATOM 677 C C . TRP A 1 88 ? 30.741 -34.853 -20.324 1.00 58.38 88 TRP A C 1
ATOM 679 O O . TRP A 1 88 ? 31.876 -34.966 -19.859 1.00 58.38 88 TRP A O 1
ATOM 689 N N . THR A 1 89 ? 30.294 -33.676 -20.780 1.00 59.34 89 THR A N 1
ATOM 690 C CA . THR A 1 89 ? 31.137 -32.462 -20.794 1.00 59.34 89 THR A CA 1
ATOM 691 C C . THR A 1 89 ? 31.494 -31.992 -19.387 1.00 59.34 89 THR A C 1
ATOM 693 O O . THR A 1 89 ? 32.567 -31.431 -19.182 1.00 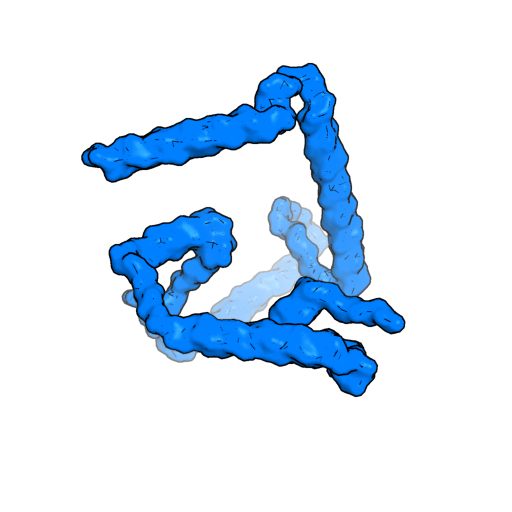59.34 89 THR A O 1
ATOM 696 N N . ARG A 1 90 ? 30.666 -32.304 -18.379 1.00 57.62 90 ARG A N 1
ATOM 697 C CA . ARG A 1 90 ? 30.930 -31.941 -16.978 1.00 57.62 90 ARG A CA 1
ATOM 698 C C . ARG A 1 90 ? 32.182 -32.620 -16.412 1.00 57.62 90 ARG A C 1
ATOM 700 O O . ARG A 1 90 ? 32.858 -32.028 -15.578 1.00 57.62 90 ARG A O 1
ATOM 707 N N . ARG A 1 91 ? 32.517 -33.835 -16.871 1.00 54.75 91 ARG A N 1
ATOM 708 C CA . ARG A 1 91 ? 33.735 -34.544 -16.432 1.00 54.75 91 ARG A CA 1
ATOM 709 C C . ARG A 1 91 ? 34.984 -34.025 -17.141 1.00 54.75 91 ARG A C 1
ATOM 711 O O . ARG A 1 91 ? 36.007 -33.841 -16.492 1.00 54.75 91 ARG A O 1
ATOM 718 N N . VAL A 1 92 ? 34.880 -33.712 -18.433 1.00 58.34 92 VAL A N 1
ATOM 719 C CA . VAL A 1 92 ? 35.984 -33.112 -19.202 1.00 58.34 92 VAL A CA 1
ATOM 720 C C . VAL A 1 92 ? 36.293 -31.702 -18.703 1.00 58.34 92 VAL A C 1
ATOM 722 O O . VAL A 1 92 ? 37.456 -31.375 -18.506 1.00 58.34 92 VAL A O 1
ATOM 725 N N . ALA A 1 93 ? 35.270 -30.897 -18.406 1.00 57.84 93 ALA A N 1
ATOM 726 C CA . ALA A 1 93 ? 35.449 -29.564 -17.839 1.00 57.84 93 ALA A CA 1
ATOM 727 C C . ALA A 1 93 ? 36.140 -29.606 -16.468 1.00 57.84 93 ALA A C 1
ATOM 729 O O . ALA A 1 93 ? 37.011 -28.785 -16.213 1.00 57.84 93 ALA A O 1
ATOM 730 N N . ALA A 1 94 ? 35.815 -30.578 -15.606 1.00 59.50 94 ALA A N 1
ATOM 731 C CA . ALA A 1 94 ? 36.485 -30.729 -14.314 1.00 59.50 94 ALA A CA 1
ATOM 732 C C . ALA A 1 94 ? 37.974 -31.084 -14.467 1.00 59.50 94 ALA A C 1
ATOM 734 O O . ALA A 1 94 ? 38.807 -30.513 -13.772 1.00 59.50 94 ALA A O 1
ATOM 735 N N . VAL A 1 95 ? 38.322 -31.967 -15.409 1.00 69.94 95 VAL A N 1
ATOM 736 C CA . VAL A 1 95 ? 39.721 -32.323 -15.705 1.00 69.94 95 VAL A CA 1
ATOM 737 C C . VAL A 1 95 ? 40.468 -31.156 -16.354 1.00 69.94 95 VAL A C 1
ATOM 739 O O . VAL A 1 95 ? 41.595 -30.866 -15.967 1.00 69.94 95 VAL A O 1
ATOM 742 N N . ALA A 1 96 ? 39.833 -30.444 -17.287 1.00 71.69 96 ALA A N 1
ATOM 743 C CA . ALA A 1 96 ? 40.410 -29.269 -17.932 1.00 71.69 96 ALA A CA 1
ATOM 744 C C . ALA A 1 96 ? 40.637 -28.123 -16.933 1.00 71.69 96 ALA A C 1
ATOM 746 O O . ALA A 1 96 ? 41.707 -27.525 -16.936 1.00 71.69 96 ALA A O 1
ATOM 747 N N . LEU A 1 97 ? 39.682 -27.859 -16.033 1.00 71.12 97 LEU A N 1
ATOM 748 C CA . LEU A 1 97 ? 39.830 -26.874 -14.956 1.00 71.12 97 LEU A CA 1
ATOM 749 C C . LEU A 1 97 ? 40.886 -27.299 -13.932 1.00 71.12 97 LEU A C 1
ATOM 751 O O . LEU A 1 97 ? 41.633 -26.453 -13.452 1.00 71.12 97 LEU A O 1
ATOM 755 N N . PHE A 1 98 ? 40.990 -28.594 -13.621 1.00 70.94 98 PHE A N 1
ATOM 756 C CA . PHE A 1 98 ? 42.013 -29.114 -12.714 1.00 70.94 98 PHE A CA 1
ATOM 757 C C . PHE A 1 98 ? 43.422 -29.008 -13.314 1.00 70.94 98 PHE A C 1
ATOM 759 O O . PHE A 1 98 ? 44.335 -28.553 -12.636 1.00 70.94 98 PHE A O 1
ATOM 766 N N . LEU A 1 99 ? 43.602 -29.349 -14.594 1.00 70.12 99 LEU A N 1
ATOM 767 C CA . LEU A 1 99 ? 44.880 -29.203 -15.303 1.00 70.12 99 LEU A CA 1
ATOM 768 C C . LEU A 1 99 ? 45.252 -27.731 -15.528 1.00 70.12 99 LEU A C 1
ATOM 770 O O . LEU A 1 99 ? 46.404 -27.357 -15.316 1.00 70.12 99 LEU A O 1
ATOM 774 N N . ALA A 1 100 ? 44.283 -26.882 -15.886 1.00 62.59 100 ALA A N 1
ATOM 775 C CA . ALA A 1 100 ? 44.490 -25.439 -15.995 1.00 62.59 100 ALA A CA 1
ATOM 776 C C . ALA A 1 100 ? 44.854 -24.824 -14.633 1.00 62.59 100 ALA A C 1
ATOM 778 O O . ALA A 1 100 ? 45.788 -24.029 -14.543 1.00 62.59 100 ALA A O 1
ATOM 779 N N . GLY A 1 101 ? 44.184 -25.238 -13.554 1.00 57.12 101 GLY A N 1
ATOM 780 C CA . GLY A 1 101 ? 44.518 -24.839 -12.187 1.00 57.12 101 GLY A CA 1
ATOM 781 C C . GLY A 1 101 ? 45.894 -25.339 -11.733 1.00 57.12 101 GLY A C 1
ATOM 782 O O . GLY A 1 101 ? 46.648 -24.577 -11.133 1.00 57.12 101 GLY A O 1
ATOM 783 N N . ALA A 1 102 ? 46.267 -26.577 -12.070 1.00 60.34 102 ALA A N 1
ATOM 784 C CA . ALA A 1 102 ? 47.557 -27.165 -11.706 1.00 60.34 102 ALA A CA 1
ATOM 785 C C . ALA A 1 102 ? 48.742 -26.481 -12.412 1.00 60.34 102 ALA A C 1
ATOM 787 O O . ALA A 1 102 ? 49.767 -26.239 -11.774 1.00 60.34 102 ALA A O 1
ATOM 788 N N . LEU A 1 103 ? 48.595 -26.091 -13.686 1.00 53.47 103 LEU A N 1
ATOM 789 C CA . LEU A 1 103 ? 49.611 -25.279 -14.369 1.00 53.47 103 LEU A CA 1
ATOM 790 C C . LEU A 1 103 ? 49.694 -23.850 -13.807 1.00 53.47 103 LEU A C 1
ATOM 792 O O . LEU A 1 103 ? 50.788 -23.302 -13.708 1.00 53.47 103 LEU A O 1
ATOM 796 N N . SER A 1 104 ? 48.565 -23.265 -13.398 1.00 54.44 104 SER A N 1
ATOM 797 C CA . SER A 1 104 ? 48.518 -21.898 -12.852 1.00 54.44 104 SER A CA 1
ATOM 798 C C . SER A 1 104 ? 49.086 -21.802 -11.426 1.00 54.44 104 SER A C 1
ATOM 800 O O . SER A 1 104 ? 49.717 -20.807 -11.070 1.00 54.44 104 SER A O 1
ATOM 802 N N . GLY A 1 105 ? 48.888 -22.838 -10.601 1.00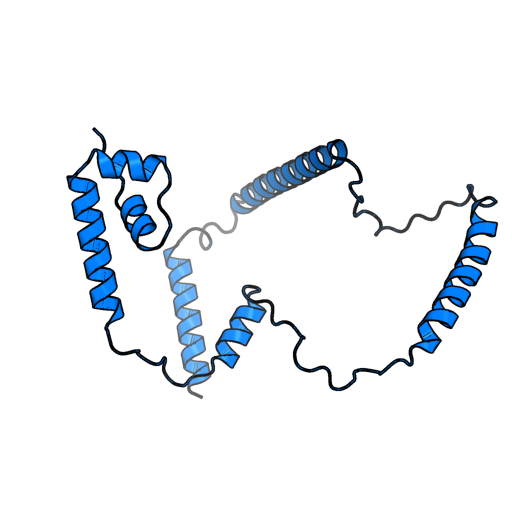 44.38 105 GLY A N 1
ATOM 803 C CA . GLY A 1 105 ? 49.361 -22.888 -9.212 1.00 44.38 105 GLY A CA 1
ATOM 804 C C . GLY A 1 105 ? 50.871 -23.112 -9.075 1.00 44.38 105 GLY A C 1
ATOM 805 O O . GLY A 1 105 ? 51.493 -22.544 -8.177 1.00 44.38 105 GLY A O 1
ATOM 806 N N . GLY A 1 106 ? 51.485 -23.870 -9.992 1.00 49.75 106 GLY A N 1
ATOM 807 C CA . GLY A 1 106 ? 52.930 -24.141 -9.979 1.00 49.75 106 GLY A CA 1
ATOM 808 C C . GLY A 1 106 ? 53.797 -22.905 -10.247 1.00 49.75 106 GLY A C 1
ATOM 809 O O . GLY A 1 106 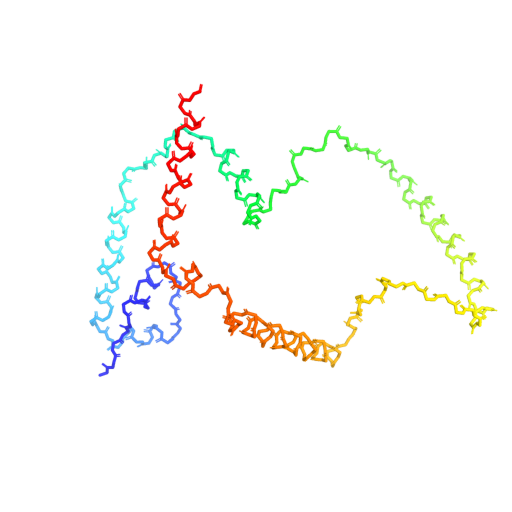? 54.901 -22.794 -9.721 1.00 49.75 106 GLY A O 1
ATOM 810 N N . THR A 1 107 ? 53.283 -21.930 -11.002 1.00 47.31 107 THR A N 1
ATOM 811 C CA . THR A 1 107 ? 54.000 -20.681 -11.303 1.00 47.31 107 THR A CA 1
ATOM 812 C C . THR A 1 107 ? 53.762 -19.562 -10.288 1.00 47.31 107 THR A C 1
ATOM 814 O O . THR A 1 107 ? 54.503 -18.582 -10.295 1.00 47.31 107 THR A O 1
ATOM 817 N N . PHE A 1 108 ? 52.763 -19.681 -9.402 1.00 46.75 108 PHE A N 1
ATOM 818 C CA . PHE A 1 108 ? 52.430 -18.625 -8.434 1.00 46.75 108 PHE A CA 1
ATOM 819 C C . PHE A 1 108 ? 53.277 -18.693 -7.151 1.00 46.75 108 PHE A C 1
ATOM 821 O O . PHE A 1 108 ? 53.550 -17.661 -6.545 1.00 46.75 108 PHE A O 1
ATOM 828 N N . VAL A 1 109 ? 53.786 -19.874 -6.774 1.00 51.62 109 VAL A N 1
ATOM 829 C CA . VAL A 1 109 ? 54.716 -20.014 -5.631 1.00 51.62 109 VAL A CA 1
ATOM 830 C C . VAL A 1 109 ? 56.120 -19.478 -5.960 1.00 51.62 109 VAL A C 1
ATOM 832 O O . VAL A 1 109 ? 56.827 -19.026 -5.067 1.00 51.62 109 VAL A O 1
ATOM 835 N N . ALA A 1 110 ? 56.503 -19.438 -7.240 1.00 48.06 110 ALA A N 1
ATOM 836 C CA . ALA A 1 110 ? 57.790 -18.897 -7.692 1.00 48.06 110 ALA A CA 1
ATOM 837 C C . ALA A 1 110 ? 57.727 -17.425 -8.158 1.00 48.06 110 ALA A C 1
ATOM 839 O O . ALA A 1 110 ? 58.740 -16.877 -8.590 1.00 48.06 110 ALA A O 1
ATOM 840 N N . ARG A 1 111 ? 56.555 -16.772 -8.098 1.00 43.53 111 ARG A N 1
ATOM 841 C CA . ARG A 1 111 ? 56.354 -15.408 -8.620 1.00 43.53 111 ARG A CA 1
ATOM 842 C C . ARG A 1 111 ? 55.607 -14.486 -7.659 1.00 43.53 111 ARG A C 1
ATOM 844 O O . ARG A 1 111 ? 54.903 -13.578 -8.082 1.00 43.53 111 ARG A O 1
ATOM 851 N N . SER A 1 112 ? 55.870 -14.619 -6.364 1.00 42.16 112 SER A N 1
ATOM 852 C CA . SER A 1 112 ? 55.613 -13.600 -5.328 1.00 42.16 112 SER A CA 1
ATOM 853 C C . SER A 1 112 ? 56.516 -12.353 -5.468 1.00 42.16 112 SER A C 1
ATOM 855 O O . SER A 1 112 ? 56.787 -11.632 -4.513 1.00 42.16 112 SER A O 1
ATOM 857 N N . SER A 1 113 ? 56.988 -12.063 -6.681 1.00 44.75 113 SER A N 1
ATOM 858 C CA . SER A 1 113 ? 57.786 -10.886 -7.025 1.00 44.75 113 SER A CA 1
ATOM 859 C C . SER A 1 113 ? 57.493 -10.473 -8.467 1.00 44.75 113 SER A C 1
ATOM 861 O O . SER A 1 113 ? 58.362 -10.520 -9.329 1.00 44.75 113 SER A O 1
ATOM 863 N N . ALA A 1 114 ? 56.242 -10.131 -8.771 1.00 39.12 114 ALA A N 1
ATOM 864 C CA . ALA A 1 114 ? 55.928 -9.354 -9.967 1.00 39.12 114 ALA A CA 1
ATOM 865 C C . ALA A 1 114 ? 54.592 -8.628 -9.793 1.00 39.12 114 ALA A C 1
ATOM 867 O O . ALA A 1 114 ? 53.516 -9.193 -9.958 1.00 39.12 114 ALA A O 1
ATOM 868 N N . THR A 1 115 ? 54.707 -7.354 -9.445 1.00 48.88 115 THR A N 1
ATOM 869 C CA . THR A 1 115 ? 53.685 -6.317 -9.518 1.00 48.88 115 THR A CA 1
ATOM 870 C C . THR A 1 115 ? 52.993 -6.325 -10.880 1.00 48.88 115 THR A C 1
ATOM 872 O O . THR A 1 115 ? 53.641 -6.178 -11.915 1.00 48.88 115 THR A O 1
ATOM 875 N N . THR A 1 116 ? 51.669 -6.447 -10.899 1.00 40.84 116 THR A N 1
ATOM 876 C CA . THR A 1 116 ? 50.839 -5.915 -11.985 1.00 40.84 116 THR A CA 1
ATOM 877 C C . THR A 1 116 ? 49.515 -5.481 -11.372 1.00 40.84 116 THR A C 1
ATOM 879 O O . THR A 1 116 ? 48.624 -6.288 -11.118 1.00 40.84 116 THR A O 1
ATOM 882 N N . GLU A 1 117 ? 49.436 -4.189 -11.059 1.00 43.78 117 GLU A N 1
ATOM 883 C CA . GLU A 1 117 ? 48.185 -3.497 -10.777 1.00 43.78 117 GLU A CA 1
ATOM 884 C C . GLU A 1 117 ? 47.251 -3.617 -11.987 1.00 43.78 117 GLU A C 1
ATOM 886 O O . GLU A 1 117 ? 47.622 -3.295 -13.114 1.00 43.78 117 GLU A O 1
ATOM 891 N N . SER A 1 118 ? 46.023 -4.068 -11.735 1.00 35.59 118 SER A N 1
ATOM 892 C CA . SER A 1 118 ? 44.886 -3.935 -12.643 1.00 35.59 118 SER A CA 1
ATOM 893 C C . SER A 1 118 ? 43.819 -3.096 -11.923 1.00 35.59 118 SER A C 1
ATOM 895 O O . SER A 1 118 ? 43.459 -3.439 -10.790 1.00 35.59 118 SER A O 1
ATOM 897 N N . PRO A 1 119 ? 43.327 -1.989 -12.512 1.00 46.91 119 PRO A N 1
ATOM 898 C CA . PRO A 1 119 ? 42.586 -0.952 -11.794 1.00 46.91 119 PRO A CA 1
ATOM 899 C C . PRO A 1 119 ? 41.074 -1.219 -11.698 1.00 46.91 119 PRO A C 1
ATOM 901 O O . PRO A 1 119 ? 40.292 -0.277 -11.721 1.00 46.91 119 PRO A O 1
ATOM 904 N N . ASP A 1 120 ? 40.645 -2.479 -11.574 1.00 42.47 120 ASP A N 1
ATOM 905 C CA . ASP A 1 120 ? 39.208 -2.805 -11.449 1.00 42.47 120 ASP A CA 1
ATOM 906 C C . ASP A 1 120 ? 38.891 -3.884 -10.393 1.00 42.47 120 ASP A C 1
ATOM 908 O O . ASP A 1 120 ? 37.753 -4.306 -10.190 1.00 42.47 120 ASP A O 1
ATOM 912 N N . ALA A 1 121 ? 39.898 -4.296 -9.619 1.00 46.00 121 ALA A N 1
ATOM 913 C CA . ALA A 1 121 ? 39.715 -5.158 -8.455 1.00 46.00 121 ALA A CA 1
ATOM 914 C C . ALA A 1 121 ? 39.566 -4.325 -7.172 1.00 46.00 121 ALA A C 1
ATOM 916 O O . ALA A 1 121 ? 40.345 -4.455 -6.228 1.00 46.00 121 ALA A O 1
ATOM 917 N N . ARG A 1 122 ? 38.555 -3.451 -7.111 1.00 47.38 122 ARG A N 1
ATOM 918 C CA . ARG A 1 122 ? 38.135 -2.853 -5.832 1.00 47.38 122 ARG A CA 1
ATOM 919 C C . ARG A 1 122 ? 36.624 -2.914 -5.619 1.00 47.38 122 ARG A C 1
ATOM 921 O O . ARG A 1 122 ? 36.009 -1.980 -5.126 1.00 47.38 122 ARG A O 1
ATOM 928 N N . ARG A 1 123 ? 36.030 -4.079 -5.878 1.00 51.34 123 ARG A N 1
ATOM 929 C CA . ARG A 1 123 ? 35.009 -4.585 -4.949 1.00 51.34 123 ARG A CA 1
ATOM 930 C C . ARG A 1 123 ? 35.755 -5.371 -3.887 1.00 51.34 123 ARG A C 1
ATOM 932 O O . ARG A 1 123 ? 36.118 -6.521 -4.116 1.00 51.34 123 ARG A O 1
ATOM 939 N N . ALA A 1 124 ? 36.046 -4.725 -2.762 1.00 53.62 124 ALA A N 1
ATOM 940 C CA . ALA A 1 124 ? 36.548 -5.430 -1.595 1.00 53.62 124 ALA A CA 1
ATOM 941 C C . ALA A 1 124 ? 35.502 -6.489 -1.228 1.00 53.62 124 ALA A C 1
ATOM 943 O O . ALA A 1 124 ? 34.388 -6.157 -0.823 1.00 53.62 124 ALA A O 1
ATOM 944 N N . SER A 1 125 ? 35.820 -7.766 -1.436 1.00 52.88 125 SER A N 1
ATOM 945 C CA . SER A 1 125 ? 35.017 -8.847 -0.884 1.00 52.88 125 SER A CA 1
ATOM 946 C C . SER A 1 125 ? 35.114 -8.726 0.632 1.00 52.88 125 SER A C 1
ATOM 948 O O . SER A 1 125 ? 36.146 -9.044 1.227 1.00 52.88 125 SER A O 1
ATOM 950 N N . VAL A 1 126 ? 34.067 -8.194 1.250 1.00 54.12 126 VAL A N 1
ATOM 951 C CA . VAL A 1 126 ? 33.980 -8.060 2.698 1.00 54.12 126 VAL A CA 1
ATOM 952 C C . VAL A 1 126 ? 33.800 -9.457 3.283 1.00 54.12 126 VAL A C 1
ATOM 954 O O . VAL A 1 126 ? 32.707 -10.013 3.275 1.00 54.12 126 VAL A O 1
ATOM 957 N N . SER A 1 127 ? 34.893 -10.054 3.745 1.00 61.53 127 SER A N 1
ATOM 958 C CA . SER A 1 127 ? 34.915 -11.413 4.295 1.00 61.53 127 SER A CA 1
ATOM 959 C C . SER A 1 127 ? 34.653 -11.464 5.805 1.00 61.53 127 SER A C 1
ATOM 961 O O . SER A 1 127 ? 34.597 -12.550 6.375 1.00 61.53 127 SER A O 1
ATOM 963 N N . ASN A 1 128 ? 34.481 -10.314 6.470 1.00 70.81 128 ASN A N 1
ATOM 964 C CA . ASN A 1 128 ? 34.208 -10.231 7.904 1.00 70.81 128 ASN A CA 1
ATOM 965 C C . ASN A 1 128 ? 33.272 -9.059 8.269 1.00 70.81 128 ASN A C 1
ATOM 967 O O . ASN A 1 128 ? 33.166 -8.064 7.552 1.00 70.81 128 ASN A O 1
ATOM 971 N N . THR A 1 129 ? 32.584 -9.172 9.409 1.00 73.81 129 THR A N 1
ATOM 972 C CA . THR A 1 129 ? 31.613 -8.171 9.893 1.00 73.81 129 THR A CA 1
ATOM 973 C C . THR A 1 129 ? 32.269 -6.826 10.211 1.00 73.81 129 THR A C 1
ATOM 975 O O . THR A 1 129 ? 31.704 -5.783 9.896 1.00 73.81 129 THR A O 1
ATOM 978 N N . ALA A 1 130 ? 33.492 -6.827 10.749 1.00 71.62 130 ALA A N 1
ATOM 979 C CA . ALA A 1 130 ? 34.266 -5.610 11.004 1.00 71.62 130 ALA A CA 1
ATOM 980 C C . ALA A 1 130 ? 34.567 -4.813 9.716 1.00 71.62 130 ALA A C 1
ATOM 982 O O . ALA A 1 130 ? 34.492 -3.585 9.706 1.00 71.62 130 ALA A O 1
ATOM 983 N N . GLY A 1 131 ? 34.842 -5.503 8.607 1.00 71.00 131 GLY A N 1
ATOM 984 C CA . GLY A 1 131 ? 35.036 -4.905 7.288 1.00 71.00 131 GLY A CA 1
ATOM 985 C C . GLY A 1 131 ? 33.746 -4.337 6.701 1.00 71.00 131 GLY A C 1
ATOM 986 O O . GLY A 1 131 ? 33.794 -3.302 6.042 1.00 71.00 131 GLY A O 1
ATOM 987 N N . ALA A 1 132 ? 32.590 -4.943 6.998 1.00 73.06 132 ALA A N 1
ATOM 988 C CA . ALA A 1 132 ? 31.289 -4.444 6.548 1.00 73.06 132 ALA A CA 1
ATOM 989 C C . ALA A 1 132 ? 30.981 -3.074 7.159 1.00 73.06 132 ALA A C 1
ATOM 991 O O . ALA A 1 132 ? 30.621 -2.146 6.439 1.00 73.06 132 ALA A O 1
ATOM 992 N N . PHE A 1 133 ? 31.211 -2.909 8.465 1.00 74.81 133 PHE A N 1
ATOM 993 C CA . PHE A 1 133 ? 31.038 -1.617 9.135 1.00 74.81 133 PHE A CA 1
ATOM 994 C C . PHE A 1 133 ? 31.993 -0.547 8.593 1.00 74.81 133 PHE A C 1
ATOM 996 O O . PHE A 1 133 ? 31.594 0.601 8.401 1.00 74.81 133 PHE A O 1
ATOM 1003 N N . ALA A 1 134 ? 33.236 -0.921 8.278 1.00 77.81 134 ALA A N 1
ATOM 1004 C CA . ALA A 1 134 ? 34.210 -0.003 7.692 1.00 77.81 134 ALA A CA 1
ATOM 1005 C C . ALA A 1 134 ? 33.864 0.421 6.250 1.00 77.81 134 ALA A C 1
ATOM 1007 O O . ALA A 1 134 ? 34.253 1.513 5.826 1.00 77.81 134 ALA A O 1
ATOM 1008 N N . GLU A 1 135 ? 33.160 -0.420 5.488 1.00 79.12 135 GLU A N 1
ATOM 1009 C CA . GLU A 1 135 ? 32.619 -0.062 4.170 1.00 79.12 135 GLU A CA 1
ATOM 1010 C C . GLU A 1 135 ? 31.390 0.844 4.293 1.00 79.12 135 GLU A C 1
ATOM 1012 O O . GLU A 1 135 ? 31.323 1.868 3.616 1.00 79.12 135 GLU A O 1
ATOM 1017 N N . VAL A 1 136 ? 30.463 0.546 5.211 1.00 86.50 136 VAL A N 1
ATOM 1018 C CA . VAL A 1 136 ? 29.286 1.399 5.460 1.00 86.50 136 VAL A CA 1
ATOM 1019 C C . VAL A 1 136 ? 29.716 2.805 5.887 1.00 86.50 136 VAL A C 1
ATOM 1021 O O . VAL A 1 136 ? 29.277 3.785 5.292 1.00 86.50 136 VAL A O 1
ATOM 1024 N N . ALA A 1 137 ? 30.669 2.919 6.816 1.00 84.19 137 ALA A N 1
ATOM 1025 C CA . ALA A 1 137 ? 31.205 4.211 7.252 1.00 84.19 137 ALA A CA 1
ATOM 1026 C C . ALA A 1 137 ? 31.979 4.965 6.148 1.00 84.19 137 ALA A C 1
ATOM 1028 O O . ALA A 1 137 ? 32.203 6.175 6.238 1.00 84.19 137 ALA A O 1
ATOM 1029 N N . ARG A 1 138 ? 32.453 4.273 5.103 1.00 82.88 138 ARG A N 1
ATOM 1030 C CA . ARG A 1 138 ? 33.041 4.914 3.914 1.00 82.88 138 ARG A CA 1
ATOM 1031 C C . ARG A 1 138 ? 31.964 5.386 2.943 1.00 82.88 138 ARG A C 1
ATOM 1033 O O . ARG A 1 138 ? 32.057 6.515 2.467 1.00 82.88 138 ARG A O 1
ATOM 1040 N N . ALA A 1 139 ? 30.946 4.566 2.702 1.00 83.44 139 ALA A N 1
ATOM 1041 C CA . ALA A 1 139 ? 29.807 4.921 1.861 1.00 83.44 139 ALA A CA 1
ATOM 1042 C C . ALA A 1 139 ? 29.047 6.134 2.419 1.00 83.44 139 ALA A C 1
ATOM 1044 O O . ALA A 1 139 ? 28.712 7.050 1.673 1.00 83.44 139 ALA A O 1
ATOM 1045 N N . GLU A 1 140 ? 28.851 6.188 3.737 1.00 91.06 140 GLU A N 1
ATOM 1046 C CA . GLU A 1 140 ? 28.188 7.306 4.409 1.00 91.06 140 GLU A CA 1
ATOM 1047 C C . GLU A 1 140 ? 28.956 8.624 4.236 1.00 91.06 140 GLU A C 1
ATOM 1049 O O . GLU A 1 140 ? 28.368 9.654 3.906 1.00 91.06 140 GLU A O 1
ATOM 1054 N N . ARG A 1 141 ? 30.288 8.595 4.375 1.00 94.38 141 ARG A N 1
ATOM 1055 C CA . ARG A 1 141 ? 31.131 9.779 4.148 1.00 94.38 141 ARG A CA 1
ATOM 1056 C C . ARG A 1 141 ? 31.069 10.265 2.702 1.00 94.38 141 ARG A C 1
ATOM 1058 O O . ARG A 1 141 ? 30.929 11.464 2.483 1.00 94.38 141 ARG A O 1
ATOM 1065 N N . ALA A 1 142 ? 31.109 9.347 1.736 1.00 88.12 142 ALA A N 1
ATOM 1066 C CA . ALA A 1 142 ? 30.972 9.689 0.321 1.00 88.12 142 ALA A CA 1
ATOM 1067 C C . ALA A 1 142 ? 29.595 10.306 0.007 1.00 88.12 142 ALA A C 1
ATOM 1069 O O . ALA A 1 142 ? 29.498 11.260 -0.763 1.00 88.12 142 ALA A O 1
ATOM 1070 N N . TYR A 1 143 ? 28.533 9.802 0.641 1.00 85.75 143 TYR A N 1
ATOM 1071 C CA . TYR A 1 143 ? 27.185 10.351 0.507 1.00 85.75 143 TYR A CA 1
ATOM 1072 C C . TYR A 1 143 ? 27.071 11.762 1.100 1.00 85.75 143 TYR A C 1
ATOM 1074 O O . TYR A 1 143 ? 26.552 12.669 0.449 1.00 85.75 143 TYR A O 1
ATOM 1082 N N . MET A 1 144 ? 27.602 11.977 2.308 1.00 93.25 144 MET A N 1
ATOM 1083 C CA . MET A 1 144 ? 27.609 13.303 2.930 1.00 93.25 144 MET A CA 1
ATOM 1084 C C . MET A 1 144 ? 28.400 14.324 2.101 1.00 93.25 144 MET A C 1
ATOM 1086 O O . MET A 1 144 ? 27.943 15.452 1.922 1.00 93.25 144 MET A O 1
ATOM 1090 N N . GLU A 1 145 ? 29.542 13.928 1.536 1.00 94.06 145 GLU A N 1
ATOM 1091 C CA . GLU A 1 145 ? 30.328 14.779 0.636 1.00 94.06 145 GLU A CA 1
ATOM 1092 C C . GLU A 1 145 ? 29.540 15.156 -0.630 1.00 94.06 145 GLU A C 1
ATOM 1094 O O . GLU A 1 145 ? 29.527 16.321 -1.037 1.00 94.06 145 GLU A O 1
ATOM 1099 N N . ALA A 1 146 ? 28.825 14.195 -1.224 1.00 83.88 146 ALA A N 1
ATOM 1100 C CA . ALA A 1 146 ? 27.984 14.438 -2.392 1.00 83.88 146 ALA A CA 1
ATOM 1101 C C . ALA A 1 146 ? 26.855 15.443 -2.099 1.00 83.88 146 ALA A C 1
ATOM 1103 O O . ALA A 1 146 ? 26.586 16.314 -2.925 1.00 83.88 146 ALA A O 1
ATOM 1104 N N . LEU A 1 147 ? 26.238 15.378 -0.913 1.00 88.00 147 LEU A N 1
ATOM 1105 C CA . LEU A 1 147 ? 25.202 16.331 -0.500 1.00 88.00 147 LEU A CA 1
ATOM 1106 C C . LEU A 1 147 ? 25.742 17.752 -0.309 1.00 88.00 147 LEU A C 1
ATOM 1108 O O . LEU A 1 147 ? 25.079 18.716 -0.697 1.00 88.00 147 LEU A O 1
ATOM 1112 N N . VAL A 1 148 ? 26.939 17.900 0.265 1.00 93.12 148 VAL A N 1
ATOM 1113 C CA . VAL A 1 148 ? 27.588 19.215 0.403 1.00 93.12 148 VAL A CA 1
ATOM 1114 C C . VAL A 1 148 ? 27.904 19.799 -0.973 1.00 93.12 148 VAL A C 1
ATOM 1116 O O . VAL A 1 148 ? 27.600 20.965 -1.219 1.00 93.12 148 VAL A O 1
ATOM 1119 N N . ARG A 1 149 ? 28.431 18.981 -1.892 1.00 80.75 149 ARG A N 1
ATOM 1120 C CA . ARG A 1 149 ? 28.714 19.390 -3.275 1.00 80.75 149 ARG A CA 1
ATOM 1121 C C . ARG A 1 149 ? 27.446 19.793 -4.026 1.00 80.75 149 ARG A C 1
ATOM 1123 O O . ARG A 1 149 ? 27.440 20.820 -4.693 1.00 80.75 149 ARG A O 1
ATOM 1130 N N . TYR A 1 150 ? 26.366 19.025 -3.882 1.00 74.31 150 TYR A N 1
ATOM 1131 C CA . TYR A 1 150 ? 25.068 19.363 -4.469 1.00 74.31 150 TYR A CA 1
ATOM 1132 C C . TYR A 1 150 ? 24.558 20.710 -3.957 1.00 74.31 150 TYR A C 1
ATOM 1134 O O . TYR A 1 150 ? 24.145 21.546 -4.755 1.00 74.31 150 TYR A O 1
ATOM 1142 N N . ARG A 1 151 ? 24.652 20.952 -2.641 1.00 81.94 151 ARG A N 1
ATOM 1143 C CA . ARG A 1 151 ? 24.281 22.250 -2.073 1.00 81.94 151 ARG A CA 1
ATOM 1144 C C . ARG A 1 151 ? 25.122 23.375 -2.656 1.00 81.94 151 ARG A C 1
ATOM 1146 O O . ARG A 1 151 ? 24.549 24.341 -3.124 1.00 81.94 151 ARG A O 1
ATOM 1153 N N . GLN A 1 152 ? 26.444 23.235 -2.690 1.00 81.75 152 GLN A N 1
ATOM 1154 C CA . GLN A 1 152 ? 27.332 24.256 -3.257 1.00 81.75 152 GLN A CA 1
ATOM 1155 C C . GLN A 1 152 ? 26.986 24.596 -4.712 1.00 81.75 152 GLN A C 1
ATOM 1157 O O . GLN A 1 152 ? 26.916 25.772 -5.046 1.00 81.75 152 GLN A O 1
ATOM 1162 N N . LEU A 1 153 ? 26.697 23.587 -5.540 1.00 73.94 153 LEU A N 1
ATOM 1163 C CA . LEU A 1 153 ? 26.252 23.786 -6.924 1.00 73.94 153 LEU A CA 1
ATOM 1164 C C . LEU A 1 153 ? 24.874 24.456 -7.005 1.00 73.94 153 LEU A C 1
ATOM 1166 O O . LEU A 1 153 ? 24.639 25.272 -7.887 1.00 73.94 153 LEU A O 1
ATOM 1170 N N . SER A 1 154 ? 23.959 24.140 -6.086 1.00 66.50 154 SER A N 1
ATOM 1171 C CA . SER A 1 154 ? 22.640 24.782 -6.032 1.00 66.50 154 SER A CA 1
ATOM 1172 C C . SER A 1 154 ? 22.660 26.212 -5.478 1.00 66.50 154 SER A C 1
ATOM 1174 O O . SER A 1 154 ? 21.682 26.929 -5.654 1.00 66.50 154 SER A O 1
ATOM 1176 N N . THR A 1 155 ? 23.745 26.616 -4.810 1.00 63.28 155 THR A N 1
ATOM 1177 C CA . THR A 1 155 ? 23.925 27.964 -4.246 1.00 63.28 155 THR A CA 1
ATOM 1178 C C . THR A 1 155 ? 24.854 28.838 -5.098 1.00 63.28 155 THR A C 1
ATOM 1180 O O . THR A 1 155 ? 25.173 29.945 -4.670 1.00 63.28 155 THR A O 1
ATOM 1183 N N . GLU A 1 156 ? 25.323 28.383 -6.271 1.00 54.59 156 GLU A N 1
ATOM 1184 C CA . GLU A 1 156 ? 26.047 29.270 -7.190 1.00 54.59 156 GLU A CA 1
ATOM 1185 C C . GLU A 1 156 ? 25.095 30.360 -7.726 1.00 54.59 156 GLU A C 1
ATOM 1187 O O . GLU A 1 156 ? 24.095 30.044 -8.381 1.00 54.59 156 GLU A O 1
ATOM 1192 N N . PRO A 1 157 ? 25.391 31.650 -7.476 1.00 50.72 157 PRO A N 1
ATOM 1193 C CA . PRO A 1 157 ? 24.556 32.761 -7.905 1.00 50.72 157 PRO A CA 1
ATOM 1194 C C . PRO A 1 157 ? 24.828 33.032 -9.387 1.00 50.72 157 PRO A C 1
ATOM 1196 O O . PRO A 1 157 ? 25.677 33.844 -9.751 1.00 50.72 157 PRO A O 1
ATOM 1199 N N . GLY A 1 158 ? 24.151 32.285 -10.257 1.00 52.84 158 GLY A N 1
ATOM 1200 C CA . GLY A 1 158 ? 24.341 32.408 -11.706 1.00 52.84 158 GLY A CA 1
ATOM 1201 C C . GLY A 1 158 ? 23.171 31.966 -12.580 1.00 52.84 158 GLY A C 1
ATOM 1202 O O . GLY A 1 158 ? 23.149 32.297 -13.761 1.00 52.84 158 GLY A O 1
ATOM 1203 N N . THR A 1 159 ? 22.172 31.273 -12.030 1.00 49.44 159 THR A N 1
ATOM 1204 C CA . THR A 1 159 ? 20.941 30.905 -12.757 1.00 49.44 159 THR A CA 1
ATOM 1205 C C . THR A 1 159 ? 19.716 30.968 -11.839 1.00 49.44 159 THR A C 1
ATOM 1207 O O . THR A 1 159 ? 18.891 30.053 -11.808 1.00 49.44 159 THR A O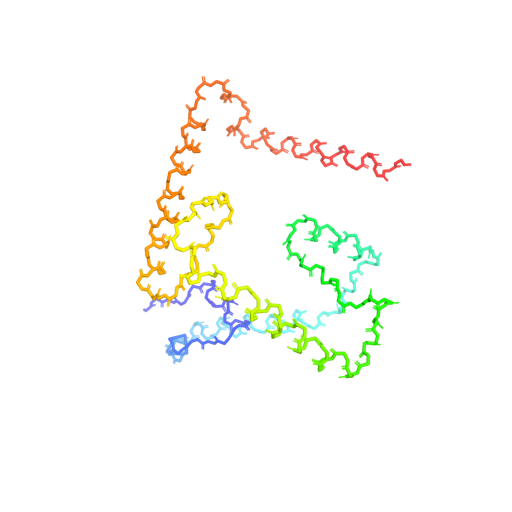 1
ATOM 1210 N N . GLU A 1 160 ? 19.616 32.032 -11.040 1.00 49.12 160 GLU A N 1
ATOM 1211 C CA . GLU A 1 160 ? 18.571 32.204 -10.019 1.00 49.12 160 GLU A CA 1
ATOM 1212 C C . GLU A 1 160 ? 17.154 32.428 -10.579 1.00 49.12 160 GLU A C 1
ATOM 1214 O O . GLU A 1 160 ? 16.198 32.393 -9.814 1.00 49.12 160 GLU A O 1
ATOM 1219 N N . GLU A 1 161 ? 16.960 32.561 -11.895 1.00 49.22 161 GLU A N 1
ATOM 1220 C CA . GLU A 1 161 ? 15.627 32.863 -12.445 1.00 49.22 161 GLU A CA 1
ATOM 1221 C C . GLU A 1 161 ? 14.842 31.654 -12.984 1.00 49.22 161 GLU A C 1
ATOM 1223 O O . GLU A 1 161 ? 13.692 31.806 -13.379 1.00 49.22 161 GLU A O 1
ATOM 1228 N N . SER A 1 162 ? 15.404 30.435 -12.992 1.00 50.66 162 SER A N 1
ATOM 1229 C CA . SER A 1 162 ? 14.707 29.286 -13.615 1.00 50.66 162 SER A CA 1
ATOM 1230 C C . SER A 1 162 ? 14.676 27.991 -12.795 1.00 50.66 162 SER A C 1
ATOM 1232 O O . SER A 1 162 ? 13.826 27.133 -13.028 1.00 50.66 162 SER A O 1
ATOM 1234 N N . ALA A 1 163 ? 15.539 27.832 -11.786 1.00 51.53 163 ALA A N 1
ATOM 1235 C CA . ALA A 1 163 ? 15.580 26.602 -10.983 1.00 51.53 163 ALA A CA 1
ATOM 1236 C C . ALA A 1 163 ? 14.688 26.635 -9.724 1.00 51.53 163 ALA A C 1
ATOM 1238 O O . ALA A 1 163 ? 14.378 25.576 -9.168 1.00 51.53 163 ALA A O 1
ATOM 1239 N N . GLY A 1 164 ? 14.292 27.829 -9.269 1.00 51.34 164 GLY A N 1
ATOM 1240 C CA . GLY A 1 164 ? 13.617 28.032 -7.984 1.00 51.34 164 GLY A CA 1
ATOM 1241 C C . GLY A 1 164 ? 12.103 28.203 -8.053 1.00 51.34 164 GLY A C 1
ATOM 1242 O O . GLY A 1 164 ? 11.441 27.940 -7.052 1.00 51.34 164 GLY A O 1
ATOM 1243 N N . ASP A 1 165 ? 11.543 28.607 -9.197 1.00 56.12 165 ASP A N 1
ATOM 1244 C CA . ASP A 1 165 ? 10.104 28.837 -9.298 1.00 56.12 165 ASP A CA 1
ATOM 1245 C C . ASP A 1 165 ? 9.370 27.523 -9.626 1.00 56.12 165 ASP A C 1
ATOM 1247 O O . ASP A 1 165 ? 9.489 27.001 -10.745 1.00 56.12 165 ASP A O 1
ATOM 1251 N N . PRO A 1 166 ? 8.618 26.937 -8.674 1.00 62.44 166 PRO A N 1
ATOM 1252 C CA . PRO A 1 166 ? 7.820 25.752 -8.950 1.00 62.44 166 PRO A CA 1
ATOM 1253 C C . PRO A 1 166 ? 6.830 25.995 -10.096 1.00 62.44 166 PRO A C 1
ATOM 1255 O O . PRO A 1 166 ? 6.576 25.064 -10.857 1.00 62.44 166 PRO A O 1
ATOM 1258 N N . ALA A 1 167 ? 6.332 27.223 -10.289 1.00 61.56 167 ALA A N 1
ATOM 1259 C CA . ALA A 1 167 ? 5.415 27.542 -11.380 1.00 61.56 167 ALA A CA 1
ATOM 1260 C C . ALA A 1 167 ? 6.083 27.413 -12.760 1.00 61.56 167 ALA A C 1
ATOM 1262 O O . ALA A 1 167 ? 5.491 26.842 -13.675 1.00 61.56 167 ALA A O 1
ATOM 1263 N N . ALA A 1 168 ? 7.343 27.836 -12.899 1.00 59.84 168 ALA A N 1
ATOM 1264 C CA . ALA A 1 168 ? 8.112 27.667 -14.134 1.00 59.84 168 ALA A CA 1
ATOM 1265 C C . ALA A 1 168 ? 8.362 26.184 -14.465 1.00 59.84 168 ALA A C 1
ATOM 1267 O O . ALA A 1 168 ? 8.305 25.776 -15.627 1.00 59.84 168 ALA A O 1
ATOM 1268 N N . ARG A 1 169 ? 8.572 25.347 -13.440 1.00 69.06 169 ARG A N 1
ATOM 1269 C CA . ARG A 1 169 ? 8.708 23.889 -13.605 1.00 69.06 169 ARG A CA 1
ATOM 1270 C C . ARG A 1 169 ? 7.405 23.242 -14.060 1.00 69.06 169 ARG A C 1
ATOM 1272 O O . ARG A 1 169 ? 7.436 22.400 -14.953 1.00 69.06 169 ARG A O 1
ATOM 1279 N N . TYR A 1 170 ? 6.274 23.647 -13.486 1.00 73.00 170 TYR A N 1
ATOM 1280 C CA . TYR A 1 170 ? 4.964 23.170 -13.931 1.00 73.00 170 TYR A CA 1
ATOM 1281 C C . TYR A 1 170 ? 4.668 23.597 -15.371 1.00 73.00 170 TYR A C 1
ATOM 1283 O O . TYR A 1 170 ? 4.273 22.756 -16.173 1.00 73.00 170 TYR A O 1
ATOM 1291 N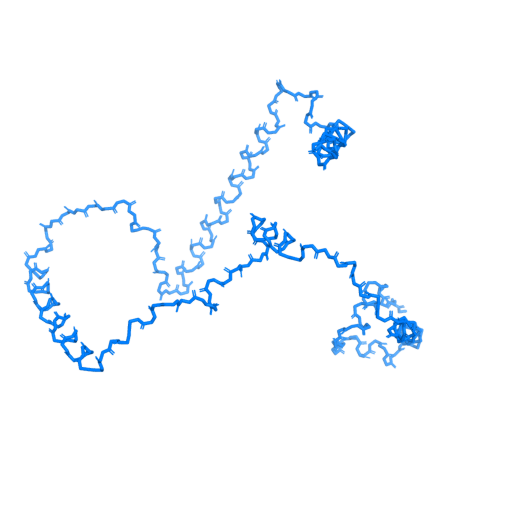 N . ALA A 1 171 ? 4.967 24.845 -15.736 1.00 72.00 171 ALA A N 1
ATOM 1292 C CA . ALA A 1 171 ? 4.790 25.333 -17.102 1.00 72.00 171 ALA A CA 1
ATOM 1293 C C . ALA A 1 171 ? 5.648 24.558 -18.122 1.00 72.00 171 ALA A C 1
ATOM 1295 O O . ALA A 1 171 ? 5.169 24.197 -19.197 1.00 72.00 171 ALA A O 1
ATOM 1296 N N . ALA A 1 172 ? 6.900 24.237 -17.780 1.00 73.75 172 ALA A N 1
ATOM 1297 C CA . ALA A 1 172 ? 7.767 23.426 -18.637 1.00 73.75 172 ALA A CA 1
ATOM 1298 C C . ALA A 1 172 ? 7.234 21.991 -18.826 1.00 73.75 172 ALA A C 1
ATOM 1300 O O . ALA A 1 172 ? 7.316 21.434 -19.923 1.00 73.75 172 ALA A O 1
ATOM 1301 N N . LEU A 1 173 ? 6.658 21.400 -17.774 1.00 82.81 173 LEU A N 1
ATOM 1302 C CA . LEU A 1 173 ? 6.043 20.073 -17.835 1.00 82.81 173 LEU A CA 1
ATOM 1303 C C . LEU A 1 173 ? 4.757 20.076 -18.670 1.00 82.81 173 LEU A C 1
ATOM 1305 O O . LEU A 1 173 ? 4.569 19.177 -19.488 1.00 82.81 173 LEU A O 1
ATOM 1309 N N . GLU A 1 174 ? 3.906 21.092 -18.526 1.00 84.00 174 GLU A N 1
ATOM 1310 C CA . GLU A 1 174 ? 2.700 21.240 -19.349 1.00 84.00 174 GLU A CA 1
ATOM 1311 C C . GLU A 1 174 ? 3.040 21.377 -20.834 1.00 84.00 174 GLU A C 1
ATOM 1313 O O . GLU A 1 174 ? 2.422 20.720 -21.675 1.00 84.00 174 GLU A O 1
ATOM 1318 N N . TYR A 1 175 ? 4.080 22.146 -21.161 1.00 82.12 175 TYR A N 1
ATOM 1319 C CA . TYR A 1 175 ? 4.514 22.321 -22.544 1.00 82.12 175 TYR A CA 1
ATOM 1320 C C . TYR A 1 175 ? 5.007 21.006 -23.169 1.00 82.12 175 TYR A C 1
ATOM 1322 O O . TYR A 1 175 ? 4.689 20.700 -24.319 1.00 82.12 175 TYR A O 1
ATOM 1330 N N . LEU A 1 176 ? 5.733 20.185 -22.402 1.00 80.38 176 LEU A N 1
ATOM 1331 C CA . LEU A 1 176 ? 6.176 18.857 -22.840 1.00 80.38 176 LEU A CA 1
ATOM 1332 C C . LEU A 1 176 ? 5.004 17.888 -23.041 1.00 80.38 176 LEU A C 1
ATOM 1334 O O . LEU A 1 176 ? 4.985 17.143 -24.023 1.00 80.38 176 LEU A O 1
ATOM 1338 N N . VAL A 1 177 ? 4.004 17.919 -22.156 1.00 87.94 177 VAL A N 1
ATOM 1339 C CA . VAL A 1 177 ? 2.789 17.101 -22.294 1.00 87.94 177 VAL A CA 1
ATOM 1340 C C . VAL A 1 177 ? 2.003 17.508 -23.539 1.00 87.94 177 VAL A C 1
ATOM 1342 O O . VAL A 1 177 ? 1.579 16.650 -24.316 1.00 87.94 177 VAL A O 1
ATOM 1345 N N . GLN A 1 178 ? 1.848 18.810 -23.773 1.00 84.06 1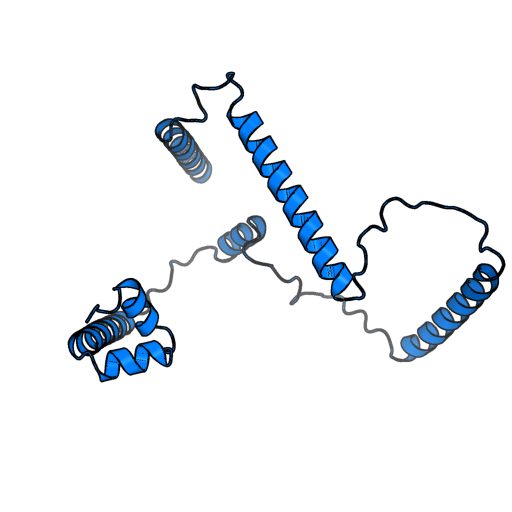78 GLN A N 1
ATOM 1346 C CA . GLN A 1 178 ? 1.127 19.328 -24.929 1.00 84.06 178 GLN A CA 1
ATOM 1347 C C . GLN A 1 178 ? 1.857 19.008 -26.243 1.00 84.06 178 GLN A C 1
ATOM 1349 O O . GLN A 1 178 ? 1.224 18.565 -27.203 1.00 84.06 178 GLN A O 1
ATOM 1354 N N . ALA A 1 179 ? 3.188 19.134 -26.274 1.00 78.94 179 ALA A N 1
ATOM 1355 C CA . ALA A 1 179 ? 4.006 18.741 -27.421 1.00 78.94 179 ALA A CA 1
ATOM 1356 C C . ALA A 1 179 ? 3.896 17.234 -27.726 1.00 78.94 179 ALA A C 1
ATOM 1358 O O . ALA A 1 179 ? 3.753 16.847 -28.888 1.00 78.94 179 ALA A O 1
ATOM 1359 N N . GLY A 1 180 ? 3.874 16.385 -26.693 1.00 78.69 180 GLY A N 1
ATOM 1360 C CA . GLY A 1 180 ? 3.675 14.941 -26.843 1.00 78.69 180 GLY A CA 1
ATOM 1361 C C . GLY A 1 180 ? 2.304 14.575 -27.421 1.00 78.69 180 GLY A C 1
ATOM 1362 O O . GLY A 1 180 ? 2.206 13.709 -28.286 1.00 78.69 180 GLY A O 1
ATOM 1363 N N . GLN A 1 181 ? 1.238 15.269 -27.017 1.00 76.50 181 GLN A N 1
ATOM 1364 C CA . GLN A 1 181 ? -0.113 15.014 -27.536 1.00 76.50 181 GLN A CA 1
ATOM 1365 C C . GLN A 1 181 ? -0.287 15.414 -29.005 1.00 76.50 181 GLN A C 1
ATOM 1367 O O . GLN A 1 181 ? -1.064 14.782 -29.722 1.00 76.50 181 GLN A O 1
ATOM 1372 N N . VAL A 1 182 ? 0.421 16.452 -29.457 1.00 72.12 182 VAL A N 1
ATOM 1373 C CA . VAL A 1 182 ? 0.420 16.863 -30.868 1.00 72.12 182 VAL A CA 1
ATOM 1374 C C . VAL A 1 182 ? 1.183 15.853 -31.728 1.00 72.12 182 VAL A C 1
ATOM 1376 O O . VAL A 1 182 ? 0.728 15.540 -32.824 1.00 72.12 182 VAL A O 1
ATOM 1379 N N . ALA A 1 183 ? 2.283 15.291 -31.217 1.00 66.12 183 ALA A N 1
ATOM 1380 C CA . ALA A 1 183 ? 3.084 14.291 -31.924 1.00 66.12 183 ALA A CA 1
ATOM 1381 C C . ALA A 1 183 ? 2.382 12.929 -32.086 1.00 66.12 183 ALA A C 1
ATOM 1383 O O . ALA A 1 183 ? 2.675 12.211 -33.031 1.00 66.12 183 ALA A O 1
ATOM 1384 N N . VAL A 1 184 ? 1.454 12.576 -31.189 1.00 68.44 184 VAL A N 1
ATOM 1385 C CA . VAL A 1 184 ? 0.712 11.297 -31.228 1.00 68.44 184 VAL A CA 1
ATOM 1386 C C . VAL A 1 184 ? -0.545 11.358 -32.114 1.00 68.44 184 VAL A C 1
ATOM 1388 O O . VAL A 1 184 ? -1.101 10.322 -32.466 1.00 68.44 184 VAL A O 1
ATOM 1391 N N . ARG A 1 185 ? -1.025 12.556 -32.479 1.00 60.28 185 ARG A N 1
ATOM 1392 C CA . ARG A 1 185 ? -2.202 12.726 -33.359 1.00 60.28 185 ARG A CA 1
ATOM 1393 C C . ARG A 1 185 ? -1.870 12.833 -34.852 1.00 60.28 185 ARG A C 1
ATOM 1395 O O . ARG A 1 185 ? -2.807 12.950 -35.641 1.00 60.28 185 ARG A O 1
ATOM 1402 N N . GLN A 1 186 ? -0.593 12.846 -35.224 1.00 45.75 186 GLN A N 1
ATOM 1403 C CA . GLN A 1 186 ? -0.142 12.761 -36.618 1.00 45.75 186 GLN A CA 1
ATOM 1404 C C . GLN A 1 186 ? 0.256 11.326 -36.947 1.00 45.75 186 GLN A C 1
ATOM 1406 O O . GLN A 1 186 ? 0.026 10.928 -38.108 1.00 45.75 186 GLN A O 1
#